Protein AF-A0A1X7TYV2-F1 (afdb_monomer_lite)

Secondary structure (DSSP, 8-state):
-------SS---------PPPP-SSEEEEE-S-BT--EEEE-S--SSS-TT-EEEEE---BPPTTS--HHHHHHHTTT-EEEEEE-----TTTSTTHHHHHHHH-S-EEEEESS-GGGT--S-TTEEEEEPPPBSSHHHHT-EEEEETTEEEEEEEB-TTTT-STTS---GGG--EEEEEEEE--TTS--EEEEEEE-TT----HHHHHHHHHHHGGGG--SEEE-GGGG-TTTTS-HHHHHHH--SEEEE---GGGT-SBHHHHHHHTT-TTSPB-----EEEE-TT--EEEE--SBSEEESEEEEEETTEEEEEEEEEEEEE-TT--EEEEEEETT-

pLDDT: mean 89.34, std 13.88, range [36.78, 98.75]

Foldseek 3Di:
DDPPPCPDDPPPVQPQLAAAFAAQWWKWKWFQAALTKIKIFDHDDPPAPRNGEIEIEFPFADDVPGDHLVSVLRHCPRYHYAAYEQQWLDCRRHVNVQVNQVVVVAQHEYEAAFDCVSNDPPRPSYDYDHQYFDQAQVGSVDKDDRDVQKMKTWGGAQLVVCDDPRSTQDLQRTTKMKIWGFQDDPPRPTDIAIEIDNRQNFADPVSLVVSCVRHPQVLAGQEYEQHNQQDPDGRPNPSSCVRHLYQAYEGNHDLVVQDNACVVVVSQLPRPSHDFAFFDWDWGAYPVSDIDIDRDRTRYYYQWGWDDDPPDTDIWGWIWMFIAHSNGDTDIDTDTNRD

InterPro domains:
  IPR036866 Ribonuclease Z/Hydroxyacylglutathione hydrolase-like [G3DSA:3.60.15.10] (25-282)

Organism: Amphimedon queenslandica (NCBI:txid400682)

Sequence (339 aa):
MKVILVIALLIQVSLSLEIPDADDKLHIYALPLVGGCTVIQCPKGEEDGAKGAVTIIDTGKSSSNSIGGKDVKRFLSGTTIKHIFLTNSNKNSRKYFKDILNSFKQYIPVHHPCSWKSYDTGSKYAQPKEIQQCSSISECDYEIELCPGVTISVVAAGLGECKGRDDGANNIDSLIAKMTYTGADTYGYGTYVTALFSGNFEASGSVVSRLIEKAGEDLSADIYRLSNEGNYPLANSRTLLNAIKARYVFTSSEHKKSLPRCEIYDYYKTNDNIDHVERHPYTCYDANKKLTNIDPEVALYGTNVYQPDEKKYKKVFFVLDFSINSSGDIGVKMTNAKN

Structure (mmCIF, N/CA/C/O backbone):
data_AF-A0A1X7TYV2-F1
#
_entry.id   AF-A0A1X7TYV2-F1
#
loop_
_atom_site.group_PDB
_atom_site.id
_atom_site.type_symbol
_atom_site.label_atom_id
_atom_site.label_alt_id
_atom_site.label_comp_id
_atom_site.label_asym_id
_atom_site.label_entity_id
_atom_site.label_seq_id
_atom_site.pdbx_PDB_ins_code
_atom_site.Cartn_x
_atom_site.Cartn_y
_atom_site.Cartn_z
_atom_site.occupancy
_atom_site.B_iso_or_equiv
_atom_site.auth_seq_id
_atom_site.auth_comp_id
_atom_site.auth_asym_id
_atom_site.auth_atom_id
_atom_site.pdbx_PDB_model_num
ATOM 1 N N . MET A 1 1 ? -44.585 7.018 -40.426 1.00 37.47 1 MET A N 1
ATOM 2 C CA . MET A 1 1 ? -43.149 7.190 -40.112 1.00 37.47 1 MET A CA 1
ATOM 3 C C . MET A 1 1 ? -43.020 7.801 -38.725 1.00 37.47 1 MET A C 1
ATOM 5 O O . MET A 1 1 ? -43.220 8.998 -38.580 1.00 37.47 1 MET A O 1
ATOM 9 N N . LYS A 1 2 ? -42.796 6.978 -37.693 1.00 37.47 2 LYS A N 1
ATOM 10 C CA . LYS A 1 2 ? -42.568 7.443 -36.318 1.00 37.47 2 LYS A CA 1
ATOM 11 C C . LYS A 1 2 ? -41.067 7.440 -36.064 1.00 37.47 2 LYS A C 1
ATOM 13 O O . LYS A 1 2 ? -40.449 6.382 -36.037 1.00 37.47 2 LYS A O 1
ATOM 18 N N . VAL A 1 3 ? -40.512 8.635 -35.918 1.00 46.09 3 VAL A N 1
ATOM 19 C CA . VAL A 1 3 ? -39.167 8.873 -35.404 1.00 46.09 3 VAL A CA 1
ATOM 20 C C . VAL A 1 3 ? -39.184 8.466 -33.930 1.00 46.09 3 VAL A C 1
ATOM 22 O O . VAL A 1 3 ? -39.549 9.256 -33.065 1.00 46.09 3 VAL A O 1
ATOM 25 N N . ILE A 1 4 ? -38.862 7.205 -33.641 1.00 49.62 4 ILE A N 1
ATOM 26 C CA . ILE A 1 4 ? -38.427 6.810 -32.300 1.00 49.62 4 ILE A CA 1
ATOM 27 C C . ILE A 1 4 ? -36.966 7.232 -32.238 1.00 49.62 4 ILE A C 1
ATOM 29 O O . ILE A 1 4 ? -36.060 6.511 -32.648 1.00 49.62 4 ILE A O 1
ATOM 33 N N . LEU A 1 5 ? -36.781 8.488 -31.835 1.00 39.44 5 LEU A N 1
ATOM 34 C CA . LEU A 1 5 ? -35.499 9.049 -31.460 1.00 39.44 5 LEU A CA 1
ATOM 35 C C . LEU A 1 5 ? -34.944 8.136 -30.359 1.00 39.44 5 LEU A C 1
ATOM 37 O O . LEU A 1 5 ? -35.499 8.062 -29.263 1.00 39.44 5 LEU A O 1
ATOM 41 N N . VAL A 1 6 ? -33.889 7.396 -30.683 1.00 43.03 6 VAL A N 1
ATOM 42 C CA . VAL A 1 6 ? -33.096 6.600 -29.747 1.00 43.03 6 VAL A CA 1
ATOM 43 C C . VAL A 1 6 ? -32.382 7.584 -28.807 1.00 43.03 6 VAL A C 1
ATOM 45 O O . VAL A 1 6 ? -31.207 7.887 -28.963 1.00 43.03 6 VAL A O 1
ATOM 48 N N . ILE A 1 7 ? -33.119 8.139 -27.837 1.00 39.56 7 ILE A N 1
ATOM 49 C CA . ILE A 1 7 ? -32.615 8.902 -26.674 1.00 39.56 7 ILE A CA 1
ATOM 50 C C . ILE A 1 7 ? -32.241 7.894 -25.579 1.00 39.56 7 ILE A C 1
ATOM 52 O O . ILE A 1 7 ? -32.634 7.985 -24.423 1.00 39.56 7 ILE A O 1
ATOM 56 N N . ALA A 1 8 ? -31.535 6.844 -25.973 1.00 42.22 8 ALA A N 1
ATOM 57 C CA . ALA A 1 8 ? -31.125 5.772 -25.088 1.00 42.22 8 ALA A CA 1
ATOM 58 C C . ALA A 1 8 ? -29.821 5.197 -25.626 1.00 42.22 8 ALA A C 1
ATOM 60 O O . ALA A 1 8 ? -29.830 4.084 -26.124 1.00 42.22 8 ALA A O 1
ATOM 61 N N . LEU A 1 9 ? -28.742 5.995 -25.623 1.00 39.56 9 LEU A N 1
ATOM 62 C CA . LEU A 1 9 ? -27.353 5.511 -25.481 1.00 39.56 9 LEU A CA 1
ATOM 63 C C . LEU A 1 9 ? -26.287 6.633 -25.448 1.00 39.56 9 LEU A C 1
ATOM 65 O O . LEU A 1 9 ? -25.147 6.425 -25.841 1.00 39.56 9 LEU A O 1
ATOM 69 N N . LEU A 1 10 ? -26.622 7.840 -24.986 1.00 36.78 10 LEU A N 1
ATOM 70 C CA . LEU A 1 10 ? -25.626 8.893 -24.722 1.00 36.78 10 LEU A CA 1
ATOM 71 C C . LEU A 1 10 ? -25.843 9.520 -23.346 1.00 36.78 10 LEU A C 1
ATOM 73 O O . LEU A 1 10 ? -25.618 10.708 -23.137 1.00 36.78 10 LEU A O 1
ATOM 77 N N . ILE A 1 11 ? -26.243 8.704 -22.370 1.00 40.72 11 ILE A N 1
ATOM 78 C CA . ILE A 1 11 ? -25.859 9.012 -20.998 1.00 40.72 11 ILE A CA 1
ATOM 79 C C . ILE A 1 11 ? -24.392 8.595 -20.934 1.00 40.72 11 ILE A C 1
ATOM 81 O O . ILE A 1 11 ? -24.066 7.455 -20.611 1.00 40.72 11 ILE A O 1
ATOM 85 N N . GLN A 1 12 ? -23.497 9.517 -21.302 1.00 41.41 12 GLN A N 1
ATOM 86 C CA . GLN A 1 12 ? -22.201 9.577 -20.644 1.00 41.41 12 GLN A CA 1
ATOM 87 C C . GLN A 1 12 ? -22.541 9.742 -19.166 1.00 41.41 12 GLN A C 1
ATOM 89 O O . GLN A 1 12 ? -22.717 10.856 -18.678 1.00 41.41 12 GLN A O 1
ATOM 94 N N . VAL A 1 13 ? -22.766 8.620 -18.479 1.00 39.97 13 VAL A N 1
ATOM 95 C CA . VAL A 1 13 ? -22.758 8.588 -17.029 1.00 39.97 13 VAL A CA 1
ATOM 96 C C . VAL A 1 13 ? -21.347 9.044 -16.736 1.00 39.97 13 VAL A C 1
ATOM 98 O O . VAL A 1 13 ? -20.399 8.286 -16.931 1.00 39.97 13 VAL A O 1
ATOM 101 N N . SER A 1 14 ? -21.196 10.328 -16.413 1.00 41.44 14 SER A N 1
ATOM 102 C CA . SER A 1 14 ? -20.011 10.843 -15.757 1.00 41.44 14 SER A CA 1
ATOM 103 C C . SER A 1 14 ? -19.940 10.037 -14.473 1.00 41.44 14 SER A C 1
ATOM 105 O O . SER A 1 14 ? -20.590 10.397 -13.495 1.00 41.44 14 SER A O 1
ATOM 107 N N . LEU A 1 15 ? -19.308 8.862 -14.544 1.00 50.19 15 LEU A N 1
ATOM 108 C CA . LEU A 1 15 ? -19.197 7.920 -13.447 1.00 50.19 15 LEU A CA 1
ATOM 109 C C . LEU A 1 15 ? -18.503 8.706 -12.348 1.00 50.19 15 LEU A C 1
ATOM 111 O O . LEU A 1 15 ? -17.306 8.993 -12.424 1.00 50.19 15 LEU A O 1
ATOM 115 N N . SER A 1 16 ? -19.291 9.171 -11.379 1.00 61.88 16 SER A N 1
ATOM 116 C CA . SER A 1 16 ? -18.744 9.802 -10.202 1.00 61.88 16 SER A CA 1
ATOM 117 C C . SER A 1 16 ? -17.865 8.749 -9.551 1.00 61.88 16 SER A C 1
ATOM 119 O O . SER A 1 16 ? -18.278 7.611 -9.342 1.00 61.88 16 SER A O 1
ATOM 121 N N . LEU A 1 17 ? -16.605 9.109 -9.315 1.00 83.25 17 LEU A N 1
ATOM 122 C CA . LEU A 1 17 ? -15.688 8.244 -8.600 1.00 83.25 17 LEU A CA 1
ATOM 123 C C . LEU A 1 17 ? -16.180 8.131 -7.150 1.00 83.25 17 LEU A C 1
ATOM 125 O O . LEU A 1 17 ? -15.886 8.991 -6.319 1.00 83.25 17 LEU A O 1
ATOM 129 N N . GLU A 1 18 ? -16.979 7.105 -6.893 1.00 91.31 18 GLU A N 1
ATOM 130 C CA . GLU A 1 18 ? -17.586 6.750 -5.614 1.00 91.31 18 GLU A CA 1
ATOM 131 C C . GLU A 1 18 ? -17.189 5.320 -5.273 1.00 91.31 18 GLU A C 1
ATOM 133 O O . GLU A 1 18 ? -17.105 4.468 -6.161 1.00 91.31 18 GLU A O 1
ATOM 138 N N . ILE A 1 19 ? -16.920 5.057 -3.995 1.00 94.38 19 ILE A N 1
ATOM 139 C CA . ILE A 1 19 ? -16.706 3.687 -3.544 1.00 94.38 19 ILE A CA 1
ATOM 140 C C . ILE A 1 19 ? -18.017 2.898 -3.713 1.00 94.38 19 ILE A C 1
ATOM 142 O O . ILE A 1 19 ? -19.094 3.428 -3.398 1.00 94.38 19 ILE A O 1
ATOM 146 N N . PRO A 1 20 ? -17.971 1.663 -4.239 1.00 95.06 20 PRO A N 1
ATOM 147 C CA . PRO A 1 20 ? -19.124 0.772 -4.246 1.00 95.06 20 PRO A CA 1
ATOM 148 C C . PRO A 1 20 ? -19.700 0.552 -2.841 1.00 95.06 20 PRO A C 1
ATOM 150 O O . PRO A 1 20 ? -19.038 0.787 -1.826 1.00 95.06 20 PRO A O 1
ATOM 153 N N . ASP A 1 21 ? -20.961 0.128 -2.788 1.00 96.81 21 ASP A N 1
ATOM 154 C CA . ASP A 1 21 ? -21.540 -0.379 -1.542 1.00 96.81 21 ASP A CA 1
ATOM 155 C C . ASP A 1 21 ? -20.764 -1.625 -1.104 1.00 96.81 21 ASP A C 1
ATOM 157 O O . ASP A 1 21 ? -20.315 -2.396 -1.951 1.00 96.81 21 ASP A O 1
ATOM 161 N N . ALA A 1 22 ? -20.591 -1.801 0.204 1.00 97.06 22 ALA A N 1
ATOM 162 C CA . ALA A 1 22 ? -19.909 -2.974 0.731 1.00 97.06 22 ALA A CA 1
ATOM 163 C C . ALA A 1 22 ? -20.736 -4.236 0.435 1.00 97.06 22 ALA A C 1
ATOM 165 O O . ALA A 1 22 ? -21.956 -4.255 0.645 1.00 97.06 22 ALA A O 1
ATOM 166 N N . ASP A 1 23 ? -20.066 -5.285 -0.029 1.00 95.81 23 ASP A N 1
ATOM 167 C CA . ASP A 1 23 ? -20.637 -6.603 -0.295 1.00 95.81 23 ASP A CA 1
ATOM 168 C C . ASP A 1 23 ? -19.983 -7.667 0.608 1.00 95.81 23 ASP A C 1
ATOM 170 O O . ASP A 1 23 ? -19.452 -7.349 1.668 1.00 95.81 23 ASP A O 1
ATOM 174 N N . ASP A 1 24 ? -20.085 -8.944 0.263 1.00 94.19 24 ASP A N 1
ATOM 175 C CA . ASP A 1 24 ? -19.520 -10.051 1.037 1.00 94.19 24 ASP A CA 1
ATOM 176 C C . ASP A 1 24 ? -17.993 -10.206 0.898 1.00 94.19 24 ASP A C 1
ATOM 178 O O . ASP A 1 24 ? -17.412 -11.107 1.509 1.00 94.19 24 ASP A O 1
ATOM 182 N N . LYS A 1 25 ? -17.328 -9.337 0.130 1.00 95.94 25 LYS A N 1
ATOM 183 C CA . LYS A 1 25 ? -15.893 -9.399 -0.147 1.00 95.94 25 LYS A CA 1
ATOM 184 C C . LYS A 1 25 ? -15.123 -8.332 0.609 1.00 95.94 25 LYS A C 1
ATOM 186 O O . LYS A 1 25 ? -15.614 -7.251 0.931 1.00 95.94 25 LYS A O 1
ATOM 191 N N . LEU A 1 26 ? -13.851 -8.628 0.845 1.00 97.44 26 LEU A N 1
ATOM 192 C CA . LEU A 1 26 ? -12.879 -7.611 1.213 1.00 97.44 26 LEU A CA 1
ATOM 193 C C . LEU A 1 26 ? -12.408 -6.905 -0.061 1.00 97.44 26 LEU A C 1
ATOM 195 O O . LEU A 1 26 ? -12.001 -7.566 -1.016 1.00 97.44 26 LEU A O 1
ATOM 199 N N . HIS A 1 27 ? -12.386 -5.574 -0.054 1.00 98.50 27 HIS A N 1
ATOM 200 C CA . HIS A 1 27 ? -11.853 -4.793 -1.169 1.00 98.50 27 HIS A CA 1
ATOM 201 C C . HIS A 1 27 ? -10.613 -3.999 -0.767 1.00 98.50 27 HIS A C 1
ATOM 203 O O . HIS A 1 27 ? -10.608 -3.302 0.250 1.00 98.50 27 HIS A O 1
ATOM 209 N N . ILE A 1 28 ? -9.574 -4.037 -1.602 1.00 98.69 28 ILE A N 1
ATOM 210 C CA . ILE A 1 28 ? -8.409 -3.151 -1.501 1.00 98.69 28 ILE A CA 1
ATOM 211 C C . ILE A 1 28 ? -8.387 -2.254 -2.735 1.00 98.69 28 ILE A C 1
ATOM 213 O O . ILE A 1 28 ? -8.068 -2.690 -3.840 1.00 98.69 28 ILE A O 1
ATOM 217 N N . TYR A 1 29 ? -8.684 -0.975 -2.543 1.00 98.38 29 TYR A N 1
ATOM 218 C CA . TYR A 1 29 ? -8.650 0.019 -3.604 1.00 98.38 29 TYR A CA 1
ATOM 219 C C . TYR A 1 29 ? -7.311 0.747 -3.629 1.00 98.38 29 TYR A C 1
ATOM 221 O O . TYR A 1 29 ? -6.925 1.367 -2.637 1.00 98.38 29 TYR A O 1
ATOM 229 N N . ALA A 1 30 ? -6.635 0.764 -4.776 1.00 96.88 30 ALA A N 1
ATOM 230 C CA . ALA A 1 30 ? -5.484 1.632 -5.009 1.00 96.88 30 ALA A CA 1
ATOM 231 C C . ALA A 1 30 ? -5.913 2.848 -5.833 1.00 96.88 30 ALA A C 1
ATOM 233 O O . ALA A 1 30 ? -6.268 2.731 -7.010 1.00 96.88 30 ALA A O 1
ATOM 234 N N . LEU A 1 31 ? -5.867 4.032 -5.223 1.00 95.00 31 LEU A N 1
ATOM 235 C CA . LEU A 1 31 ? -6.227 5.272 -5.899 1.00 95.00 31 LEU A CA 1
ATOM 236 C C . LEU A 1 31 ? -5.034 5.857 -6.681 1.00 95.00 31 LEU A C 1
ATOM 238 O O . LEU A 1 31 ? -3.892 5.769 -6.222 1.00 95.00 31 LEU A O 1
ATOM 242 N N . PRO A 1 32 ? -5.269 6.528 -7.827 1.00 92.56 32 PRO A N 1
ATOM 243 C CA . PRO A 1 32 ? -4.225 7.087 -8.689 1.00 92.56 32 PRO A CA 1
ATOM 244 C C . PRO A 1 32 ? -3.594 8.373 -8.129 1.00 92.56 32 PRO A C 1
ATOM 246 O O . PRO A 1 32 ? -3.680 9.455 -8.720 1.00 92.56 32 PRO A O 1
ATOM 249 N N . LEU A 1 33 ? -2.936 8.253 -6.977 1.00 90.62 33 LEU A N 1
ATOM 250 C CA . LEU A 1 33 ? -2.286 9.331 -6.237 1.00 90.62 33 LEU A CA 1
ATOM 251 C C . LEU A 1 33 ? -0.803 9.041 -5.991 1.00 90.62 33 LEU A C 1
ATOM 253 O O . LEU A 1 33 ? -0.399 7.918 -5.711 1.00 90.62 33 LEU A O 1
ATOM 257 N N . VAL A 1 34 ? 0.012 10.091 -6.053 1.00 86.25 34 VAL A N 1
ATOM 258 C CA . VAL A 1 34 ? 1.452 10.049 -5.764 1.00 86.25 34 VAL A CA 1
ATOM 259 C C . VAL A 1 34 ? 1.674 9.835 -4.276 1.00 86.25 34 VAL A C 1
ATOM 261 O O . VAL A 1 34 ? 0.955 10.430 -3.479 1.00 86.25 34 VAL A O 1
ATOM 264 N N . GLY A 1 35 ? 2.682 9.046 -3.897 1.00 82.19 35 GLY A N 1
ATOM 265 C CA . GLY A 1 35 ? 2.896 8.654 -2.497 1.00 82.19 35 GLY A CA 1
ATOM 266 C C . GLY A 1 35 ? 1.869 7.632 -1.997 1.00 82.19 35 GLY A C 1
ATOM 267 O O . GLY A 1 35 ? 1.919 7.255 -0.833 1.00 82.19 35 GLY A O 1
ATOM 268 N N . GLY A 1 36 ? 0.981 7.181 -2.893 1.00 85.88 36 GLY A N 1
ATOM 269 C CA . GLY A 1 36 ? -0.065 6.194 -2.678 1.00 85.88 36 GLY A CA 1
ATOM 270 C C . GLY A 1 36 ? -1.242 6.673 -1.839 1.00 85.88 36 GLY A C 1
ATOM 271 O O . GLY A 1 36 ? -1.153 7.586 -1.025 1.00 85.88 36 GLY A O 1
ATOM 272 N N . CYS A 1 37 ? -2.380 6.041 -2.085 1.00 94.81 37 CYS A N 1
ATOM 273 C CA . CYS A 1 37 ? -3.552 6.093 -1.232 1.00 94.81 37 CYS A CA 1
ATOM 274 C C . CYS A 1 37 ? -4.284 4.776 -1.444 1.00 94.81 37 CYS A C 1
ATOM 276 O O . CYS A 1 37 ? -4.735 4.486 -2.555 1.00 94.81 37 CYS A O 1
ATOM 278 N N . THR A 1 38 ? -4.292 3.949 -0.409 1.00 97.62 38 THR A N 1
ATOM 279 C CA . THR A 1 38 ? -4.957 2.649 -0.423 1.00 97.62 38 THR A CA 1
ATOM 280 C C . THR A 1 38 ? -6.138 2.703 0.529 1.00 97.62 38 THR A C 1
ATOM 282 O O . THR A 1 38 ? -6.001 3.216 1.638 1.00 97.62 38 THR A O 1
ATOM 285 N N . VAL A 1 39 ? -7.290 2.205 0.099 1.00 98.31 39 VAL A N 1
ATOM 286 C CA . VAL A 1 39 ? -8.493 2.103 0.926 1.00 98.31 39 VAL A CA 1
ATOM 287 C C . VAL A 1 39 ? -8.843 0.630 1.040 1.00 98.31 39 VAL A C 1
ATOM 289 O O . VAL A 1 39 ? -9.069 -0.019 0.028 1.00 98.31 39 VAL A O 1
ATOM 292 N N . ILE A 1 40 ? -8.867 0.110 2.257 1.00 98.62 40 ILE A N 1
ATOM 293 C CA . ILE A 1 40 ? -9.328 -1.241 2.564 1.00 98.62 40 ILE A CA 1
ATOM 294 C C . ILE A 1 40 ? -10.777 -1.103 3.019 1.00 98.62 40 ILE A C 1
ATOM 296 O O . ILE A 1 40 ? -11.019 -0.443 4.028 1.00 98.62 40 ILE A O 1
ATOM 300 N N . GLN A 1 41 ? -11.724 -1.663 2.273 1.00 98.44 41 GLN A N 1
ATOM 301 C CA . GLN A 1 41 ? -13.142 -1.699 2.625 1.00 98.44 41 GLN A CA 1
ATOM 302 C C . GLN A 1 41 ? -13.488 -3.098 3.104 1.00 98.44 41 GLN A C 1
ATOM 304 O O . GLN A 1 41 ? -13.324 -4.069 2.367 1.00 98.44 41 GLN A O 1
ATOM 309 N N . CYS A 1 42 ? -13.947 -3.172 4.345 1.00 97.12 42 CYS A N 1
ATOM 310 C CA . CYS A 1 42 ? -14.363 -4.415 4.967 1.00 97.12 42 CYS A CA 1
ATOM 311 C C . CYS A 1 42 ? -15.552 -5.052 4.239 1.00 97.12 42 CYS A C 1
ATOM 313 O O . CYS A 1 42 ? -16.385 -4.310 3.702 1.00 97.12 42 CYS A O 1
ATOM 315 N N . PRO A 1 43 ? -15.687 -6.390 4.315 1.00 95.12 43 PRO A N 1
ATOM 316 C CA . PRO A 1 43 ? -16.950 -7.045 4.022 1.00 95.12 43 PRO A CA 1
ATOM 317 C C . PRO A 1 43 ? -18.093 -6.391 4.802 1.00 95.12 43 PRO A C 1
ATOM 319 O O . PRO A 1 43 ? -17.906 -5.829 5.888 1.00 95.12 43 PRO A O 1
ATOM 322 N N . LYS A 1 44 ? -19.291 -6.462 4.239 1.00 93.38 44 LYS A N 1
ATOM 323 C CA . LYS A 1 44 ? -20.498 -5.837 4.759 1.00 93.38 44 LYS A CA 1
ATOM 324 C C . LYS A 1 44 ? -20.786 -6.304 6.187 1.00 93.38 44 LYS A C 1
ATOM 326 O O . LYS A 1 44 ? -21.132 -7.460 6.415 1.00 93.38 44 LYS A O 1
ATOM 331 N N . GLY A 1 45 ? -20.703 -5.367 7.129 1.00 84.69 45 GLY A N 1
ATOM 332 C CA . GLY A 1 45 ? -21.157 -5.532 8.509 1.00 84.69 45 GLY A CA 1
ATOM 333 C C . GLY A 1 45 ? -22.585 -5.023 8.716 1.00 84.69 45 GLY A C 1
ATOM 334 O O . GLY A 1 45 ? -23.095 -4.233 7.924 1.00 84.69 45 GLY A O 1
ATOM 335 N N . GLU A 1 46 ? -23.232 -5.456 9.800 1.00 77.50 46 GLU A N 1
ATOM 336 C CA . GLU A 1 46 ? -24.589 -5.007 10.158 1.00 77.50 46 GLU A CA 1
ATOM 337 C C . GLU A 1 46 ? -24.624 -3.559 10.675 1.00 77.50 46 GLU A C 1
ATOM 339 O O . GLU A 1 46 ? -25.616 -2.855 10.489 1.00 77.50 46 GLU A O 1
ATOM 344 N N . GLU A 1 47 ? -23.540 -3.107 11.314 1.00 82.62 47 GLU A N 1
ATOM 345 C CA . GLU A 1 47 ? -23.463 -1.800 11.985 1.00 82.62 47 GLU A CA 1
ATOM 346 C C . GLU A 1 47 ? -22.917 -0.675 11.097 1.00 82.62 47 GLU A C 1
ATOM 348 O O . GLU A 1 47 ? -23.047 0.508 11.427 1.00 82.62 47 GLU A O 1
ATOM 353 N N . ASP A 1 48 ? -22.304 -1.022 9.967 1.00 81.06 48 ASP A N 1
ATOM 354 C CA . ASP A 1 48 ? -21.771 -0.044 9.033 1.00 81.06 48 ASP A CA 1
ATOM 355 C C . ASP A 1 48 ? -22.826 0.250 7.953 1.00 81.06 48 ASP A C 1
ATOM 357 O O . ASP A 1 48 ? -23.511 -0.645 7.460 1.00 81.06 48 ASP A O 1
ATOM 361 N N . GLY A 1 49 ? -23.003 1.527 7.591 1.00 88.38 49 GLY A N 1
ATOM 362 C CA . GLY A 1 49 ? -23.951 1.922 6.541 1.00 88.38 49 GLY A CA 1
ATOM 363 C C . GLY A 1 49 ? -23.644 1.256 5.190 1.00 88.38 49 GLY A C 1
ATOM 364 O O . GLY A 1 49 ? -22.663 0.540 5.049 1.00 88.38 49 GLY A O 1
ATOM 365 N N . ALA A 1 50 ? -24.429 1.538 4.145 1.00 93.69 50 ALA A N 1
ATOM 366 C CA . ALA A 1 50 ? -24.297 0.852 2.846 1.00 93.69 50 ALA A CA 1
ATOM 367 C C . ALA A 1 50 ? -22.869 0.841 2.252 1.00 93.69 50 ALA A C 1
ATOM 369 O O . ALA A 1 50 ? -22.494 -0.105 1.569 1.00 93.69 50 ALA A O 1
ATOM 370 N N . LYS A 1 51 ? -22.050 1.863 2.536 1.00 95.44 51 LYS A N 1
ATOM 371 C CA . LYS A 1 51 ? -20.653 1.956 2.076 1.00 95.44 51 LYS A CA 1
ATOM 372 C C . LYS A 1 51 ? -19.636 1.209 2.951 1.00 95.44 51 LYS A C 1
ATOM 374 O O . LYS A 1 51 ? -18.472 1.131 2.572 1.00 95.44 51 LYS A O 1
ATOM 379 N N . GLY A 1 52 ? -20.047 0.672 4.095 1.00 95.19 52 GLY A N 1
ATOM 380 C CA . GLY A 1 52 ? -19.210 -0.121 4.992 1.00 95.19 52 GLY A CA 1
ATOM 381 C C . GLY A 1 52 ? -18.152 0.668 5.771 1.00 95.19 52 GLY A C 1
ATOM 382 O O . GLY A 1 52 ? -18.038 1.900 5.689 1.00 95.19 52 GLY A O 1
ATOM 383 N N . ALA A 1 53 ? -17.370 -0.078 6.552 1.00 96.56 53 ALA A N 1
ATOM 384 C CA . ALA A 1 53 ? -16.180 0.409 7.232 1.00 96.56 53 ALA A CA 1
ATOM 385 C C . ALA A 1 53 ? -14.963 0.406 6.304 1.00 96.56 53 ALA A C 1
ATOM 387 O O . ALA A 1 53 ? -14.770 -0.515 5.508 1.00 96.56 53 ALA A O 1
ATOM 388 N N . VAL A 1 54 ? -14.110 1.420 6.450 1.00 98.19 54 VAL A N 1
ATOM 389 C CA . VAL A 1 54 ? -12.860 1.526 5.700 1.00 98.19 54 VAL A CA 1
ATOM 390 C C . VAL A 1 54 ? -11.663 1.868 6.584 1.00 98.19 54 VAL A C 1
ATOM 392 O O . VAL A 1 54 ? -11.768 2.610 7.566 1.00 98.19 54 VAL A O 1
ATOM 395 N N . THR A 1 55 ? -10.499 1.380 6.168 1.00 98.56 55 THR A N 1
ATOM 396 C CA . THR A 1 55 ? -9.179 1.776 6.667 1.00 98.56 55 THR A CA 1
ATOM 397 C C . THR A 1 55 ? -8.365 2.362 5.525 1.00 98.56 55 THR A C 1
ATOM 399 O O . THR A 1 55 ? -8.392 1.856 4.405 1.00 98.56 55 THR A O 1
ATOM 402 N N . ILE A 1 56 ? -7.637 3.444 5.788 1.00 98.38 56 ILE A N 1
ATOM 403 C CA . ILE A 1 56 ? -6.860 4.151 4.765 1.00 98.38 56 ILE A CA 1
ATOM 404 C C . ILE A 1 56 ? -5.368 3.995 5.054 1.00 98.38 56 ILE A C 1
ATOM 406 O O . ILE A 1 56 ? -4.930 4.265 6.168 1.00 98.38 56 ILE A O 1
ATOM 410 N N . ILE A 1 57 ? -4.576 3.628 4.047 1.00 98.06 57 ILE A N 1
ATOM 411 C CA . ILE A 1 57 ? -3.109 3.617 4.105 1.00 98.06 57 ILE A CA 1
ATOM 412 C C . ILE A 1 57 ? -2.582 4.681 3.149 1.00 98.06 57 ILE A C 1
ATOM 414 O O . ILE A 1 57 ? -2.680 4.545 1.924 1.00 98.06 57 ILE A O 1
ATOM 418 N N . ASP A 1 58 ? -2.004 5.731 3.730 1.00 96.06 58 ASP A N 1
ATOM 419 C CA . ASP A 1 58 ? -1.650 6.989 3.078 1.00 96.06 58 ASP A CA 1
ATOM 420 C C . ASP A 1 58 ? -2.844 7.689 2.397 1.00 96.06 58 ASP A C 1
ATOM 422 O O . ASP A 1 58 ? -3.868 7.113 2.039 1.00 96.06 58 ASP A O 1
ATOM 426 N N . THR A 1 59 ? -2.719 8.995 2.189 1.00 93.12 59 THR A N 1
ATOM 427 C CA . THR A 1 59 ? -3.760 9.820 1.542 1.00 93.12 59 THR A CA 1
ATOM 428 C C . THR A 1 59 ? -3.291 10.440 0.237 1.00 93.12 59 THR A C 1
ATOM 430 O O . THR A 1 59 ? -4.071 11.103 -0.446 1.00 93.12 59 THR A O 1
ATOM 433 N N . GLY A 1 60 ? -2.029 10.206 -0.118 1.00 90.75 60 GLY A N 1
ATOM 434 C CA . GLY A 1 60 ? -1.446 10.566 -1.394 1.00 90.75 60 GLY A CA 1
ATOM 435 C C . GLY A 1 60 ? -1.472 12.062 -1.691 1.00 90.75 60 GLY A C 1
ATOM 436 O O . GLY A 1 60 ? -1.872 12.896 -0.875 1.00 90.75 60 GLY A O 1
ATOM 437 N N . LYS A 1 61 ? -1.033 12.409 -2.899 1.00 89.38 61 LYS A N 1
ATOM 438 C CA . LYS A 1 61 ? -1.086 13.746 -3.494 1.00 89.38 61 LYS A CA 1
ATOM 439 C C . LYS A 1 61 ? -1.432 13.625 -4.973 1.00 89.38 61 LYS A C 1
ATOM 441 O O . LYS A 1 61 ? -0.936 12.744 -5.666 1.00 89.38 61 LYS A O 1
ATOM 446 N N . SER A 1 62 ? -2.229 14.558 -5.487 1.00 85.62 62 SER A N 1
ATOM 447 C CA . SER A 1 62 ? -2.500 14.619 -6.923 1.00 85.62 62 SER A CA 1
ATOM 448 C C . SER A 1 62 ? -1.229 14.902 -7.731 1.00 85.62 62 SER A C 1
ATOM 450 O O . SER A 1 62 ? -0.469 15.829 -7.423 1.00 85.62 62 SER A O 1
ATOM 452 N N . SER A 1 63 ? -1.033 14.121 -8.795 1.00 77.81 63 SER A N 1
ATOM 453 C CA . SER A 1 63 ? -0.171 14.514 -9.912 1.00 77.81 63 SER A CA 1
ATOM 454 C C . SER A 1 63 ? -0.968 15.383 -10.884 1.00 77.81 63 SER A C 1
ATOM 456 O O . SER A 1 63 ? -2.197 15.384 -10.860 1.00 77.81 63 SER A O 1
ATOM 458 N N . SER A 1 64 ? -0.295 16.140 -11.753 1.00 70.94 64 SER A N 1
ATOM 459 C CA . SER A 1 64 ? -0.983 16.956 -12.763 1.00 70.94 64 SER A CA 1
ATOM 460 C C . SER A 1 64 ? -2.015 16.113 -13.521 1.00 70.94 64 SER A C 1
ATOM 462 O O . SER A 1 64 ? -1.648 15.130 -14.166 1.00 70.94 64 SER A O 1
ATOM 464 N N . ASN A 1 65 ? -3.285 16.512 -13.432 1.00 73.88 65 ASN A N 1
ATOM 465 C CA . ASN A 1 65 ? -4.449 15.857 -14.033 1.00 73.88 65 ASN A CA 1
ATOM 466 C C . ASN A 1 65 ? -4.904 14.524 -13.408 1.00 73.88 65 ASN A C 1
ATOM 468 O O . ASN A 1 65 ? -5.814 13.924 -13.972 1.00 73.88 65 ASN A O 1
ATOM 472 N N . SER A 1 66 ? -4.397 14.091 -12.246 1.00 81.44 66 SER A N 1
ATOM 473 C CA . SER A 1 66 ? -4.967 12.947 -11.501 1.00 81.44 66 SER A CA 1
ATOM 474 C C . SER A 1 66 ? -6.217 13.335 -10.708 1.00 81.44 66 SER A C 1
ATOM 476 O O . SER A 1 66 ? -6.639 14.496 -10.733 1.00 81.44 66 SER A O 1
ATOM 478 N N . ILE A 1 67 ? -6.809 12.377 -9.990 1.00 86.38 67 ILE A N 1
ATOM 479 C CA . ILE A 1 67 ? -7.811 12.685 -8.962 1.00 86.38 67 ILE A CA 1
ATOM 480 C C . ILE A 1 67 ? -7.175 13.559 -7.868 1.00 86.38 67 ILE A C 1
ATOM 482 O O . ILE A 1 67 ? -5.968 13.456 -7.616 1.00 86.38 67 ILE A O 1
ATOM 486 N N . GLY A 1 68 ? -7.958 14.438 -7.248 1.00 89.38 68 GLY A N 1
ATOM 487 C CA . GLY A 1 68 ? -7.527 15.312 -6.156 1.00 89.38 68 GLY A CA 1
ATOM 488 C C . GLY A 1 68 ? -8.300 15.073 -4.860 1.00 89.38 68 GLY A C 1
ATOM 489 O O . GLY A 1 68 ? -9.168 14.215 -4.777 1.00 89.38 68 GLY A O 1
ATOM 490 N N . GLY A 1 69 ? -8.028 15.879 -3.830 1.00 88.75 69 GLY A N 1
ATOM 491 C CA . GLY A 1 69 ? -8.631 15.689 -2.503 1.00 88.75 69 GLY A CA 1
ATOM 492 C C . GLY A 1 69 ? -10.161 15.782 -2.480 1.00 88.75 69 GLY A C 1
ATOM 493 O O . GLY A 1 69 ? -10.800 15.144 -1.653 1.00 88.75 69 GLY A O 1
ATOM 494 N N . LYS A 1 70 ? -10.779 16.540 -3.400 1.00 90.62 70 LYS A N 1
ATOM 495 C CA . LYS A 1 70 ? -12.245 16.549 -3.553 1.00 90.62 70 LYS A CA 1
ATOM 496 C C . LYS A 1 70 ? -12.773 15.206 -4.058 1.00 90.62 70 LYS A C 1
ATOM 498 O O . LYS A 1 70 ? -13.797 14.755 -3.560 1.00 90.62 70 LYS A O 1
ATOM 503 N N . ASP A 1 71 ? -12.066 14.585 -4.995 1.00 91.56 71 ASP A N 1
ATOM 504 C CA . ASP A 1 71 ? -12.431 13.286 -5.558 1.00 91.56 71 ASP A CA 1
ATOM 505 C C . ASP A 1 71 ? -12.219 12.174 -4.528 1.00 91.56 71 ASP A C 1
ATOM 507 O O . ASP A 1 71 ? -13.090 11.336 -4.375 1.00 91.56 71 ASP A O 1
ATOM 511 N N . VAL A 1 72 ? -11.136 12.222 -3.740 1.00 92.94 72 VAL A N 1
ATOM 512 C CA . VAL A 1 72 ? -10.916 11.274 -2.627 1.00 92.94 72 VAL A CA 1
ATOM 513 C C . VAL A 1 72 ? -12.036 11.366 -1.592 1.00 92.94 72 VAL A C 1
ATOM 515 O O . VAL A 1 72 ? -12.573 10.351 -1.168 1.00 92.94 72 VAL A O 1
ATOM 518 N N . LYS A 1 73 ? -12.439 12.582 -1.205 1.00 93.50 73 LYS A N 1
ATOM 519 C CA . LYS A 1 73 ? -13.568 12.766 -0.280 1.00 93.50 73 LYS A CA 1
ATOM 520 C C . LYS A 1 73 ? -14.888 12.262 -0.853 1.00 93.50 73 LYS A C 1
ATOM 522 O O . LYS A 1 73 ? -15.704 11.753 -0.099 1.00 93.50 73 LYS A O 1
ATOM 527 N N . ARG A 1 74 ? -15.108 12.433 -2.160 1.00 93.38 74 ARG A N 1
ATOM 528 C CA . ARG A 1 74 ? -16.287 11.885 -2.838 1.00 93.38 74 ARG A CA 1
ATOM 529 C C . ARG A 1 74 ? -16.238 10.361 -2.859 1.00 93.38 74 ARG A C 1
ATOM 531 O O . ARG A 1 74 ? -17.236 9.743 -2.522 1.00 93.38 74 ARG A O 1
ATOM 538 N N . PHE A 1 75 ? -15.078 9.787 -3.175 1.00 95.19 75 PHE A N 1
ATOM 539 C CA . PHE A 1 75 ? -14.864 8.346 -3.169 1.00 95.19 75 PHE A CA 1
ATOM 540 C C . PHE A 1 75 ? -15.207 7.745 -1.805 1.00 95.19 75 PHE A C 1
ATOM 542 O O . PHE A 1 75 ? -15.965 6.793 -1.745 1.00 95.19 75 PHE A O 1
ATOM 549 N N . LEU A 1 76 ? -14.750 8.365 -0.716 1.00 96.00 76 LEU A N 1
ATOM 550 C CA . LEU A 1 76 ? -15.019 7.929 0.661 1.00 96.00 76 LEU A CA 1
ATOM 551 C C . LEU A 1 76 ? -16.398 8.367 1.202 1.00 96.00 76 LEU A C 1
ATOM 553 O O . LEU A 1 76 ? -16.699 8.180 2.380 1.00 96.00 76 LEU A O 1
ATOM 557 N N . SER A 1 77 ? -17.239 9.021 0.401 1.00 94.31 77 SER A N 1
ATOM 558 C CA . SER A 1 77 ? -18.500 9.574 0.898 1.00 94.31 77 SER A CA 1
ATOM 559 C C . SER A 1 77 ? -19.430 8.463 1.388 1.00 94.31 77 SER A C 1
ATOM 561 O O . SER A 1 77 ? -19.741 7.541 0.644 1.00 94.31 77 SER A O 1
ATOM 563 N N . GLY A 1 78 ? -19.914 8.585 2.626 1.00 93.75 78 GLY A N 1
ATOM 564 C CA . GLY A 1 78 ? -20.835 7.626 3.244 1.00 93.75 78 GLY A CA 1
ATOM 565 C C . GLY A 1 78 ? -20.169 6.441 3.952 1.00 93.75 78 GLY A C 1
ATOM 566 O O . GLY A 1 78 ? -20.882 5.680 4.598 1.00 93.75 78 GLY A O 1
ATOM 567 N N . THR A 1 79 ? -18.842 6.289 3.873 1.00 96.06 79 THR A N 1
ATOM 568 C CA . THR A 1 79 ? -18.104 5.242 4.609 1.00 96.06 79 THR A CA 1
ATOM 569 C C . THR A 1 79 ? -17.927 5.597 6.085 1.00 96.06 79 THR A C 1
ATOM 571 O O . THR A 1 79 ? -17.874 6.779 6.434 1.00 96.06 79 THR A O 1
ATOM 574 N N . THR A 1 80 ? -17.684 4.597 6.930 1.00 95.56 80 THR A N 1
ATOM 575 C CA . THR A 1 80 ? -17.155 4.796 8.290 1.00 95.56 80 THR A CA 1
ATOM 576 C C . THR A 1 80 ? -15.641 4.590 8.286 1.00 95.56 80 THR A C 1
ATOM 578 O O . THR A 1 80 ? -15.177 3.470 8.097 1.00 95.56 80 THR A O 1
ATOM 581 N N . ILE A 1 81 ? -14.843 5.638 8.515 1.00 96.56 81 ILE A N 1
ATOM 582 C CA . ILE A 1 81 ? -13.381 5.482 8.618 1.00 96.56 81 ILE A CA 1
ATOM 583 C C . ILE A 1 81 ? -13.024 4.999 10.028 1.00 96.56 81 ILE A C 1
ATOM 585 O O . ILE A 1 81 ? -13.215 5.740 10.991 1.00 96.56 81 ILE A O 1
ATOM 589 N N . LYS A 1 82 ? -12.469 3.788 10.146 1.00 96.44 82 LYS A N 1
ATOM 590 C CA . LYS A 1 82 ? -12.037 3.217 11.436 1.00 96.44 82 LYS A CA 1
ATOM 591 C C . LYS A 1 82 ? -10.601 3.613 11.776 1.00 96.44 82 LYS A C 1
ATOM 593 O O . LYS A 1 82 ? -10.331 4.048 12.891 1.00 96.44 82 LYS A O 1
ATOM 598 N N . HIS A 1 83 ? -9.691 3.516 10.804 1.00 98.06 83 HIS A N 1
ATOM 599 C CA . HIS A 1 83 ? -8.264 3.774 11.003 1.00 98.06 83 HIS A CA 1
ATOM 600 C C . HIS A 1 83 ? -7.622 4.475 9.805 1.00 98.06 83 HIS A C 1
ATOM 602 O O . HIS A 1 83 ? -8.030 4.299 8.653 1.00 98.06 83 HIS A O 1
ATOM 608 N N . ILE A 1 84 ? -6.566 5.241 10.078 1.00 98.00 84 ILE A N 1
ATOM 609 C CA . ILE A 1 84 ? -5.650 5.749 9.054 1.00 98.00 84 ILE A CA 1
ATOM 610 C C . ILE A 1 84 ? -4.224 5.352 9.433 1.00 98.00 84 ILE A C 1
ATOM 612 O O . ILE A 1 84 ? -3.779 5.634 10.539 1.00 98.00 84 ILE A O 1
ATOM 616 N N . PHE A 1 85 ? -3.483 4.757 8.506 1.00 97.88 85 PHE A N 1
ATOM 617 C CA . PHE A 1 85 ? -2.054 4.486 8.633 1.00 97.88 85 PHE A CA 1
ATOM 618 C C . PHE A 1 85 ? -1.285 5.467 7.750 1.00 97.88 85 PHE A C 1
ATOM 620 O O . PHE A 1 85 ? -1.523 5.550 6.543 1.00 97.88 85 PHE A O 1
ATOM 627 N N . LEU A 1 86 ? -0.371 6.232 8.343 1.00 96.38 86 LEU A N 1
ATOM 628 C CA . LEU A 1 86 ? 0.552 7.095 7.611 1.00 96.38 86 LEU A CA 1
ATOM 629 C C . LEU A 1 86 ? 1.918 6.427 7.597 1.00 96.38 86 LEU A C 1
ATOM 631 O O . LEU A 1 86 ? 2.591 6.348 8.625 1.00 96.38 86 LEU A O 1
ATOM 635 N N . THR A 1 87 ? 2.332 5.960 6.422 1.00 95.25 87 THR A N 1
ATOM 636 C CA . THR A 1 87 ? 3.559 5.169 6.312 1.00 95.25 87 THR A CA 1
ATOM 637 C C . THR A 1 87 ? 4.798 6.007 6.590 1.00 95.25 87 THR A C 1
ATOM 639 O O . THR A 1 87 ? 5.733 5.514 7.194 1.00 95.25 87 THR A O 1
ATOM 642 N N . ASN A 1 88 ? 4.813 7.282 6.201 1.00 91.00 88 ASN A N 1
ATOM 643 C CA . ASN A 1 88 ? 5.895 8.224 6.492 1.00 91.00 88 ASN A CA 1
ATOM 644 C C . ASN A 1 88 ? 5.386 9.670 6.492 1.00 91.00 88 ASN A C 1
ATOM 646 O O . ASN A 1 88 ? 4.251 9.973 6.113 1.00 91.00 88 ASN A O 1
ATOM 650 N N . SER A 1 89 ? 6.261 10.588 6.902 1.00 90.19 89 SER A N 1
ATOM 651 C CA . SER A 1 89 ? 5.935 12.007 7.058 1.00 90.19 89 SER A CA 1
ATOM 652 C C . SER A 1 89 ? 5.960 12.805 5.748 1.00 90.19 89 SER A C 1
ATOM 654 O O . SER A 1 89 ? 5.595 13.991 5.738 1.00 90.19 89 SER A O 1
ATOM 656 N N . ASN A 1 90 ? 6.341 12.173 4.628 1.00 88.19 90 ASN A N 1
ATOM 657 C CA . ASN A 1 90 ? 6.487 12.859 3.352 1.00 88.19 90 ASN A CA 1
ATOM 658 C C . ASN A 1 90 ? 5.165 13.502 2.923 1.00 88.19 90 ASN A C 1
ATOM 660 O O . ASN A 1 90 ? 4.086 12.908 2.949 1.00 88.19 90 ASN A O 1
ATOM 664 N N . LYS A 1 91 ? 5.254 14.746 2.448 1.00 87.12 91 LYS A N 1
ATOM 665 C CA . LYS A 1 91 ? 4.084 15.540 2.051 1.00 87.12 91 LYS A CA 1
ATOM 666 C C . LYS A 1 91 ? 3.236 14.870 0.968 1.00 87.12 91 LYS A C 1
ATOM 668 O O . LYS A 1 91 ? 2.040 15.135 0.908 1.00 87.12 91 LYS A O 1
ATOM 673 N N . ASN A 1 92 ? 3.836 14.070 0.086 1.00 83.81 92 ASN A N 1
ATOM 674 C CA . ASN A 1 92 ? 3.100 13.325 -0.935 1.00 83.81 92 ASN A CA 1
ATOM 675 C C . ASN A 1 92 ? 2.278 12.173 -0.344 1.00 83.81 92 ASN A C 1
ATOM 677 O O . ASN A 1 92 ? 1.225 11.918 -0.892 1.00 83.81 92 ASN A O 1
ATOM 681 N N . SER A 1 93 ? 2.668 11.557 0.770 1.00 85.81 93 SER A N 1
ATOM 682 C CA . SER A 1 93 ? 1.900 10.476 1.415 1.00 85.81 93 SER A CA 1
ATOM 683 C C . SER A 1 93 ? 0.717 11.000 2.244 1.00 85.81 93 SER A C 1
ATOM 685 O O . SER A 1 93 ? -0.271 10.301 2.443 1.00 85.81 93 SER A O 1
ATOM 687 N N . ARG A 1 94 ? 0.770 12.257 2.715 1.00 90.75 94 ARG A N 1
ATOM 688 C CA . ARG A 1 94 ? -0.232 12.829 3.644 1.00 90.75 94 ARG A CA 1
ATOM 689 C C . ARG A 1 94 ? -0.972 14.079 3.152 1.00 90.75 94 ARG A C 1
ATOM 691 O O . ARG A 1 94 ? -1.576 14.789 3.956 1.00 90.75 94 ARG A O 1
ATOM 698 N N . LYS A 1 95 ? -0.916 14.422 1.856 1.00 92.19 95 LYS A N 1
ATOM 699 C CA . LYS A 1 95 ? -1.399 15.735 1.369 1.00 92.19 95 LYS A CA 1
ATOM 700 C C . LYS A 1 95 ? -2.892 15.959 1.623 1.00 92.19 95 LYS A C 1
ATOM 702 O O . LYS A 1 95 ? -3.260 17.105 1.891 1.00 92.19 95 LYS A O 1
ATOM 707 N N . TYR A 1 96 ? -3.728 14.925 1.521 1.00 93.12 96 TYR A N 1
ATOM 708 C CA . TYR A 1 96 ? -5.186 15.042 1.688 1.00 93.12 96 TYR A CA 1
ATOM 709 C C . TYR A 1 96 ? -5.700 14.654 3.070 1.00 93.12 96 TYR A C 1
ATOM 711 O O . TYR A 1 96 ? -6.883 14.824 3.354 1.00 93.12 96 TYR A O 1
ATOM 719 N N . PHE A 1 97 ? -4.809 14.228 3.957 1.00 93.06 97 PHE A N 1
ATOM 720 C CA . PHE A 1 97 ? -5.126 13.780 5.304 1.00 93.06 97 PHE A CA 1
ATOM 721 C C . PHE A 1 97 ? -5.983 14.766 6.112 1.00 93.06 97 PHE A C 1
ATOM 723 O O . PHE A 1 97 ? -7.050 14.401 6.600 1.00 93.06 97 PHE A O 1
ATOM 730 N N . LYS A 1 98 ? -5.579 16.043 6.183 1.00 93.50 98 LYS A N 1
ATOM 731 C CA . LYS A 1 98 ? -6.342 17.088 6.891 1.00 93.50 98 LYS A CA 1
ATOM 732 C C . LYS A 1 98 ? -7.760 17.244 6.349 1.00 93.50 98 LYS A C 1
ATOM 734 O O . LYS A 1 98 ? -8.709 17.396 7.116 1.00 93.50 98 LYS A O 1
ATOM 739 N N . ASP A 1 99 ? -7.883 17.258 5.025 1.00 92.69 99 ASP A N 1
ATOM 740 C CA . ASP A 1 99 ? -9.154 17.492 4.345 1.00 92.69 99 ASP A CA 1
ATOM 741 C C . ASP A 1 99 ? -10.113 16.321 4.565 1.00 92.69 99 ASP A C 1
ATOM 743 O O . ASP A 1 99 ? -11.307 16.555 4.758 1.00 92.69 99 ASP A O 1
ATOM 747 N N . ILE A 1 100 ? -9.588 15.090 4.571 1.00 94.00 100 ILE A N 1
ATOM 748 C CA . ILE A 1 100 ? -10.334 13.875 4.906 1.00 94.00 100 ILE A CA 1
ATOM 749 C C . ILE A 1 100 ? -10.824 13.982 6.350 1.00 94.00 100 ILE A C 1
ATOM 751 O O . ILE A 1 100 ? -12.028 14.108 6.557 1.00 94.00 100 ILE A O 1
ATOM 755 N N . LEU A 1 101 ? -9.931 14.080 7.337 1.00 94.88 101 LEU A N 1
ATOM 756 C CA . LEU A 1 101 ? -10.310 14.146 8.756 1.00 94.88 101 LEU A CA 1
ATOM 757 C C . LEU A 1 101 ? -11.368 15.222 9.0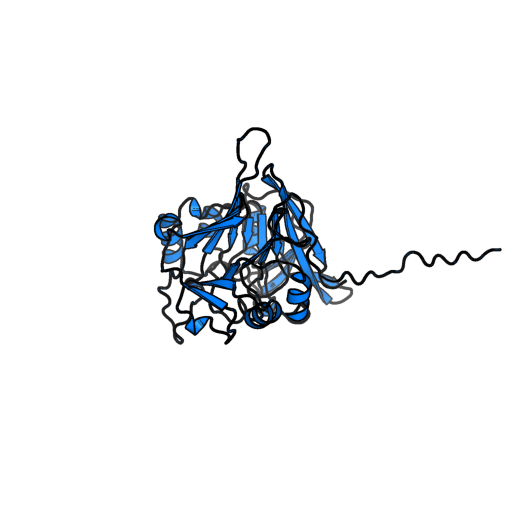58 1.00 94.88 101 LEU A C 1
ATOM 759 O O . LEU A 1 101 ? -12.378 14.963 9.713 1.00 94.88 101 LEU A O 1
ATOM 763 N N . ASN A 1 102 ? -11.177 16.433 8.531 1.00 94.31 102 ASN A N 1
ATOM 764 C CA . ASN A 1 102 ? -12.104 17.543 8.754 1.00 94.31 102 ASN A CA 1
ATOM 765 C C . ASN A 1 102 ? -13.470 17.348 8.080 1.00 94.31 102 ASN A C 1
ATOM 767 O O . ASN A 1 102 ? -14.440 17.984 8.497 1.00 94.31 102 ASN A O 1
ATOM 771 N N . SER A 1 103 ? -13.553 16.523 7.033 1.00 93.44 103 SER A N 1
ATOM 772 C CA . SER A 1 103 ? -14.815 16.237 6.346 1.00 93.44 103 SER A CA 1
ATOM 773 C C . SER A 1 103 ? -15.685 15.233 7.097 1.00 93.44 103 SER A C 1
ATOM 775 O O . SER A 1 103 ? -16.891 15.448 7.175 1.00 93.44 103 SER A O 1
ATOM 777 N N . PHE A 1 104 ? -15.079 14.217 7.719 1.00 92.75 104 PHE A N 1
ATOM 778 C CA . PHE A 1 104 ? -15.799 13.219 8.518 1.00 92.75 104 PHE A CA 1
ATOM 779 C C . PHE A 1 104 ? -16.172 13.743 9.907 1.00 92.75 104 PHE A C 1
ATOM 781 O O . PHE A 1 104 ? -17.188 13.336 10.461 1.00 92.75 104 PHE A O 1
ATOM 788 N N . LYS A 1 105 ? -15.387 14.683 10.459 1.00 92.25 105 LYS A N 1
ATOM 789 C CA . LYS A 1 105 ? -15.614 15.291 11.785 1.00 92.25 105 LYS A CA 1
ATOM 790 C C . LYS A 1 105 ? -15.709 14.270 12.929 1.00 92.25 105 LYS A C 1
ATOM 792 O O . LYS A 1 105 ? -16.331 14.546 13.953 1.00 92.25 105 LYS A O 1
ATOM 797 N N . GLN A 1 106 ? -15.066 13.121 12.762 1.00 93.06 106 GLN A N 1
ATOM 798 C CA . GLN A 1 106 ? -14.951 12.062 13.757 1.00 93.06 106 GLN A CA 1
ATOM 799 C C . GLN A 1 106 ? -13.500 11.962 14.207 1.00 93.06 106 GLN A C 1
ATOM 801 O O . GLN A 1 106 ? -12.589 12.183 13.411 1.00 93.06 106 GLN A O 1
ATOM 806 N N . TYR A 1 107 ? -13.288 11.656 15.483 1.00 96.69 107 TYR A N 1
ATOM 807 C CA . TYR A 1 107 ? -11.953 11.372 15.990 1.00 96.69 107 TYR A CA 1
ATOM 808 C C . TYR A 1 107 ? -11.506 10.010 15.463 1.00 96.69 107 TYR A C 1
ATOM 810 O O . TYR A 1 107 ? -12.135 9.003 15.771 1.00 96.69 107 TYR A O 1
ATOM 818 N N . ILE A 1 108 ? -10.457 10.003 14.647 1.00 97.12 108 ILE A N 1
ATOM 819 C CA . ILE A 1 108 ? -9.977 8.808 13.951 1.00 97.12 108 ILE A CA 1
ATOM 820 C C . ILE A 1 108 ? -8.567 8.481 14.463 1.00 97.12 108 ILE A C 1
ATOM 822 O O . ILE A 1 108 ? -7.709 9.373 14.443 1.00 97.12 108 ILE A O 1
ATOM 826 N N . PRO A 1 109 ? -8.302 7.238 14.907 1.00 97.81 109 PRO A N 1
ATOM 827 C CA . PRO A 1 109 ? -6.959 6.744 15.190 1.00 97.81 109 PRO A CA 1
ATOM 828 C C . PRO A 1 109 ? -6.047 6.836 13.965 1.00 97.81 109 PRO A C 1
ATOM 830 O O . PRO A 1 109 ? -6.393 6.367 12.877 1.00 97.81 109 PRO A O 1
ATOM 833 N N . VAL A 1 110 ? -4.877 7.443 14.155 1.00 97.88 110 VAL A N 1
ATOM 834 C CA . VAL A 1 110 ? -3.890 7.670 13.097 1.00 97.88 110 VAL A CA 1
ATOM 835 C C . VAL A 1 110 ? -2.574 7.049 13.518 1.00 97.88 110 VAL A C 1
ATOM 837 O O . VAL A 1 110 ? -1.913 7.556 14.419 1.00 97.88 110 VAL A O 1
ATOM 840 N N . HIS A 1 111 ? -2.195 5.980 12.840 1.00 98.00 111 HIS A N 1
ATOM 841 C CA . HIS A 1 111 ? -1.038 5.156 13.163 1.00 98.00 111 HIS A CA 1
ATOM 842 C C . HIS A 1 111 ? 0.189 5.617 12.381 1.00 98.00 111 HIS A C 1
ATOM 844 O O . HIS A 1 111 ? 0.101 5.834 11.168 1.00 98.00 111 HIS A O 1
ATOM 850 N N . HIS A 1 112 ? 1.318 5.807 13.064 1.00 96.44 112 HIS A N 1
ATOM 851 C CA . HIS A 1 112 ? 2.540 6.353 12.464 1.00 96.44 112 HIS A CA 1
ATOM 852 C C . HIS A 1 112 ? 3.816 5.903 13.209 1.00 96.44 112 HIS A C 1
ATOM 854 O O . HIS A 1 112 ? 3.765 5.702 14.416 1.00 96.44 112 HIS A O 1
ATOM 860 N N . PRO A 1 113 ? 4.977 5.791 12.536 1.00 95.12 113 PRO A N 1
ATOM 861 C CA . PRO A 1 113 ? 6.207 5.227 13.119 1.00 95.12 113 PRO A CA 1
ATOM 862 C C . PRO A 1 113 ? 7.116 6.206 13.889 1.00 95.12 113 PRO A C 1
ATOM 864 O O . PRO A 1 113 ? 8.055 5.777 14.542 1.00 95.12 113 PRO A O 1
ATOM 867 N N . CYS A 1 114 ? 6.913 7.522 13.770 1.00 93.38 114 CYS A N 1
ATOM 868 C CA . CYS A 1 114 ? 7.789 8.535 14.388 1.00 93.38 114 CYS A CA 1
ATOM 869 C C . CYS A 1 114 ? 6.971 9.656 15.027 1.00 93.38 114 CYS A C 1
ATOM 871 O O . CYS A 1 114 ? 5.774 9.740 14.767 1.00 93.38 114 CYS A O 1
ATOM 873 N N . SER A 1 115 ? 7.618 10.571 15.757 1.00 91.94 115 SER A N 1
ATOM 874 C CA . SER A 1 115 ? 6.966 11.700 16.437 1.00 91.94 115 SER A CA 1
ATOM 875 C C . SER A 1 115 ? 5.862 12.378 15.615 1.00 91.94 115 SER A C 1
ATOM 877 O O . SER A 1 115 ? 6.071 12.801 14.471 1.00 91.94 115 SER A O 1
ATOM 879 N N . TRP A 1 116 ? 4.691 12.562 16.236 1.00 92.19 116 TRP A N 1
ATOM 880 C CA . TRP A 1 116 ? 3.523 13.184 15.599 1.00 92.19 116 TRP A CA 1
ATOM 881 C C . TRP A 1 116 ? 3.805 14.570 15.005 1.00 92.19 116 TRP A C 1
ATOM 883 O O . TRP A 1 116 ? 3.207 14.933 13.993 1.00 92.19 116 TRP A O 1
ATOM 893 N N . LYS A 1 117 ? 4.753 15.331 15.568 1.00 89.69 117 LYS A N 1
ATOM 894 C CA . LYS A 1 117 ? 5.161 16.658 15.068 1.00 89.69 117 LYS A CA 1
ATOM 895 C C . LYS A 1 117 ? 5.474 16.646 13.564 1.00 89.69 117 LYS A C 1
ATOM 897 O O . LYS A 1 117 ? 5.168 17.604 12.857 1.00 89.69 117 LYS A O 1
ATOM 902 N N . SER A 1 118 ? 6.009 15.537 13.064 1.00 86.00 118 SER A N 1
ATOM 903 C CA . SER A 1 118 ? 6.398 15.355 11.662 1.00 86.00 118 SER A CA 1
ATOM 904 C C . SER A 1 118 ? 5.213 15.047 10.741 1.00 86.00 118 SER A C 1
ATOM 906 O O . SER A 1 118 ? 5.260 15.294 9.533 1.00 86.00 118 SER A O 1
ATOM 908 N N . TYR A 1 119 ? 4.116 14.558 11.314 1.00 88.06 119 TYR A N 1
ATOM 909 C CA . TYR A 1 119 ? 2.872 14.199 10.632 1.00 88.06 119 TYR A CA 1
ATOM 910 C C . TYR A 1 119 ? 1.775 15.241 10.802 1.00 88.06 119 TYR A C 1
ATOM 912 O O . TYR A 1 119 ? 0.830 15.248 10.004 1.00 88.06 119 TYR A O 1
ATOM 920 N N . ASP A 1 120 ? 1.909 16.128 11.787 1.00 82.94 120 ASP A N 1
ATOM 921 C CA . ASP A 1 120 ? 0.864 17.061 12.166 1.00 82.94 120 ASP A CA 1
ATOM 922 C C . ASP A 1 120 ? 0.422 17.917 10.971 1.00 82.94 120 ASP A C 1
ATOM 924 O O . ASP A 1 120 ? 1.207 18.412 10.150 1.00 82.94 120 ASP A O 1
ATOM 928 N N . THR A 1 121 ? -0.894 18.030 10.844 1.00 81.00 121 THR A N 1
ATOM 929 C CA . THR A 1 121 ? -1.578 18.830 9.825 1.00 81.00 121 THR A CA 1
ATOM 930 C C . THR A 1 121 ? -2.510 19.880 10.439 1.00 81.00 121 THR A C 1
ATOM 932 O O . THR A 1 121 ? -3.158 20.652 9.714 1.00 81.00 121 THR A O 1
ATOM 935 N N . GLY A 1 122 ? -2.590 19.935 11.771 1.00 87.12 122 GLY A N 1
ATOM 936 C CA . GLY A 1 122 ? -3.474 20.811 12.528 1.00 87.12 122 GLY A CA 1
ATOM 937 C C . GLY A 1 122 ? -4.949 20.412 12.448 1.00 87.12 122 GLY A C 1
ATOM 938 O O . GLY A 1 122 ? -5.813 21.284 12.539 1.00 87.12 122 GLY A O 1
ATOM 939 N N . SER A 1 123 ? -5.269 19.137 12.195 1.00 93.19 123 SER A N 1
ATOM 940 C CA . SER A 1 123 ? -6.640 18.637 12.357 1.00 93.19 123 SER A CA 1
ATOM 941 C C . SER A 1 123 ? -6.845 18.148 13.787 1.00 93.19 123 SER A C 1
ATOM 943 O O . SER A 1 123 ? -6.136 17.259 14.244 1.00 93.19 123 SER A O 1
ATOM 945 N N . LYS A 1 124 ? -7.866 18.676 14.469 1.00 95.81 124 LYS A N 1
ATOM 946 C CA . LYS A 1 124 ? -8.256 18.217 15.813 1.00 95.81 124 LYS A CA 1
ATOM 947 C C . LYS A 1 124 ? -8.876 16.816 15.834 1.00 95.81 124 LYS A C 1
ATOM 949 O O . LYS A 1 124 ? -9.088 16.274 16.906 1.00 95.81 124 LYS A O 1
ATOM 954 N N . TYR A 1 125 ? -9.229 16.282 14.665 1.00 97.19 125 TYR A N 1
ATOM 955 C CA . TYR A 1 125 ? -9.888 14.986 14.507 1.00 97.19 125 TYR A CA 1
ATOM 956 C C . TYR A 1 125 ? -8.886 13.827 14.371 1.00 97.19 125 TYR A C 1
ATOM 958 O O . TYR A 1 125 ? -9.292 12.673 14.306 1.00 97.19 125 TYR A O 1
ATOM 966 N N . ALA A 1 126 ? -7.582 14.119 14.345 1.00 97.19 126 ALA A N 1
ATOM 967 C CA . ALA A 1 126 ? -6.543 13.102 14.413 1.00 97.19 126 ALA A CA 1
ATOM 968 C C . ALA A 1 126 ? -6.349 12.633 15.863 1.00 97.19 126 ALA A C 1
ATOM 970 O O . ALA A 1 126 ? -6.128 13.456 16.752 1.00 97.19 126 ALA A O 1
ATOM 971 N N . GLN A 1 127 ? -6.373 11.321 16.090 1.00 97.31 127 GLN A N 1
ATOM 972 C CA . GLN A 1 127 ? -5.928 10.700 17.338 1.00 97.31 127 GLN A CA 1
ATOM 973 C C . GLN A 1 127 ? -4.610 9.962 17.080 1.00 97.31 127 GLN A C 1
ATOM 975 O O . GLN A 1 127 ? -4.645 8.806 16.658 1.00 97.31 127 GLN A O 1
ATOM 980 N N . PRO A 1 128 ? -3.452 10.615 17.277 1.00 97.00 128 PRO A N 1
ATOM 981 C CA . PRO A 1 128 ? -2.164 10.014 16.958 1.00 97.00 128 PRO A CA 1
ATOM 982 C C . PRO A 1 128 ? -1.897 8.759 17.794 1.00 97.00 128 PRO A C 1
ATOM 984 O O . PRO A 1 128 ? -2.167 8.722 18.999 1.00 97.00 128 PRO A O 1
ATOM 987 N N . LYS A 1 129 ? -1.370 7.735 17.130 1.00 97.50 129 LYS A N 1
ATOM 988 C CA . LYS A 1 129 ? -0.963 6.440 17.669 1.00 97.50 129 LYS A CA 1
ATOM 989 C C . LYS A 1 129 ? 0.433 6.143 17.134 1.00 97.50 129 LYS A C 1
ATOM 991 O O . LYS A 1 129 ? 0.603 5.645 16.024 1.00 97.50 129 LYS A O 1
ATOM 996 N N . GLU A 1 130 ? 1.433 6.520 17.919 1.00 96.06 130 GLU A N 1
ATOM 997 C CA . GLU A 1 130 ? 2.822 6.254 17.571 1.00 96.06 130 GLU A CA 1
ATOM 998 C C . GLU A 1 130 ? 3.141 4.772 17.775 1.00 96.06 130 GLU A C 1
ATOM 1000 O O . GLU A 1 130 ? 2.875 4.220 18.843 1.00 96.06 130 GLU A O 1
ATOM 1005 N N . ILE A 1 131 ? 3.715 4.150 16.753 1.00 96.25 131 ILE A N 1
ATOM 1006 C CA . ILE A 1 131 ? 4.244 2.792 16.793 1.00 96.25 131 ILE A CA 1
ATOM 1007 C C . ILE A 1 131 ? 5.750 2.911 16.963 1.00 96.25 131 ILE A C 1
ATOM 1009 O O . ILE A 1 131 ? 6.415 3.568 16.163 1.00 96.25 131 ILE A O 1
ATOM 1013 N N . GLN A 1 132 ? 6.261 2.308 18.033 1.00 94.06 132 GLN A N 1
ATOM 1014 C CA . GLN A 1 132 ? 7.682 2.345 18.347 1.00 94.06 132 GLN A CA 1
ATOM 1015 C C . GLN A 1 132 ? 8.497 1.592 17.293 1.00 94.06 132 GLN A C 1
ATOM 1017 O O . GLN A 1 132 ? 7.976 0.766 16.544 1.00 94.06 132 GLN A O 1
ATOM 1022 N N . GLN A 1 133 ? 9.791 1.899 17.236 1.00 95.69 133 GLN A N 1
ATOM 1023 C CA . GLN A 1 133 ? 10.708 1.240 16.318 1.00 95.69 133 GLN A CA 1
ATOM 1024 C C . GLN A 1 133 ? 10.697 -0.279 16.530 1.00 95.69 133 GLN A C 1
ATOM 1026 O O . GLN A 1 133 ? 10.872 -0.753 17.650 1.00 95.69 133 GLN A O 1
ATOM 1031 N N . CYS A 1 134 ? 10.540 -1.022 15.437 1.00 97.25 134 CYS A N 1
ATOM 1032 C CA . CYS A 1 134 ? 10.494 -2.482 15.433 1.00 97.25 134 CYS A CA 1
ATOM 1033 C C . CYS A 1 134 ? 10.822 -3.034 14.037 1.00 97.25 134 CYS A C 1
ATOM 1035 O O . CYS A 1 134 ? 10.760 -2.307 13.036 1.00 97.25 134 CYS A O 1
ATOM 1037 N N . SER A 1 135 ? 11.192 -4.313 13.961 1.00 96.94 135 SER A N 1
ATOM 1038 C CA . SER A 1 135 ? 11.679 -4.967 12.739 1.00 96.94 135 SER A CA 1
ATOM 1039 C C . SER A 1 135 ? 11.077 -6.348 12.442 1.00 96.94 135 SER A C 1
ATOM 1041 O O . SER A 1 135 ? 11.544 -7.009 11.514 1.00 96.94 135 SER A O 1
ATOM 1043 N N . SER A 1 136 ? 10.050 -6.767 13.186 1.00 97.50 136 SER A N 1
ATOM 1044 C CA . SER A 1 136 ? 9.186 -7.923 12.894 1.00 97.50 136 SER A CA 1
ATOM 1045 C C . SER A 1 136 ? 7.805 -7.744 13.538 1.00 97.50 136 SER A C 1
ATOM 1047 O O . SER A 1 136 ? 7.673 -6.942 14.467 1.00 97.50 136 SER A O 1
ATOM 1049 N N . ILE A 1 137 ? 6.795 -8.527 13.131 1.00 97.31 137 ILE A N 1
ATOM 1050 C CA . ILE A 1 137 ? 5.459 -8.491 13.761 1.00 97.31 137 ILE A CA 1
ATOM 1051 C C . ILE A 1 137 ? 5.562 -8.789 15.259 1.00 97.31 137 ILE A C 1
ATOM 1053 O O . ILE A 1 137 ? 4.982 -8.076 16.077 1.00 97.31 137 ILE A O 1
ATOM 1057 N N . SER A 1 138 ? 6.360 -9.795 15.626 1.00 97.00 138 SER A N 1
ATOM 1058 C CA . SER A 1 138 ? 6.567 -10.174 17.027 1.00 97.00 138 SER A CA 1
ATOM 1059 C C . SER A 1 138 ? 7.238 -9.082 17.864 1.00 97.00 138 SER A C 1
ATOM 1061 O O . SER A 1 138 ? 7.000 -9.004 19.062 1.00 97.00 138 SER A O 1
ATOM 1063 N N . GLU A 1 139 ? 8.124 -8.278 17.265 1.00 97.44 139 GLU A N 1
ATOM 1064 C CA . GLU A 1 139 ? 8.790 -7.166 17.956 1.00 97.44 139 GLU A CA 1
ATOM 1065 C C . GLU A 1 139 ? 7.880 -5.940 18.047 1.00 97.44 139 GLU A C 1
ATOM 1067 O O . GLU A 1 139 ? 7.900 -5.237 19.055 1.00 97.44 139 GLU A O 1
ATOM 1072 N N . CYS A 1 140 ? 7.089 -5.678 17.004 1.00 97.06 140 CYS A N 1
ATOM 1073 C CA . CYS A 1 140 ? 6.155 -4.561 16.997 1.00 97.06 140 CYS A CA 1
ATOM 1074 C C . CYS A 1 140 ? 5.013 -4.761 18.001 1.00 97.06 140 CYS A C 1
ATOM 1076 O O . CYS A 1 140 ? 4.505 -3.760 18.503 1.00 97.06 140 CYS A O 1
ATOM 1078 N N . ASP A 1 141 ? 4.611 -6.017 18.256 1.00 96.56 141 ASP A N 1
ATOM 1079 C CA . ASP A 1 141 ? 3.481 -6.391 19.127 1.00 96.56 141 ASP A CA 1
ATOM 1080 C C . ASP A 1 141 ? 2.250 -5.508 18.858 1.00 96.56 141 ASP A C 1
ATOM 1082 O O . ASP A 1 141 ? 1.627 -4.924 19.746 1.00 96.56 141 ASP A O 1
ATOM 1086 N N . TYR A 1 142 ? 1.979 -5.312 17.565 1.00 97.56 142 TYR A N 1
ATOM 1087 C CA . TYR A 1 142 ? 1.005 -4.348 17.085 1.00 97.56 142 TYR A CA 1
ATOM 1088 C C . TYR A 1 142 ? 0.109 -4.989 16.041 1.00 97.56 142 TYR A C 1
ATOM 1090 O O . TYR A 1 142 ? 0.484 -5.117 14.874 1.00 97.56 142 TYR A O 1
ATOM 1098 N N . GLU A 1 143 ? -1.093 -5.345 16.472 1.00 97.62 143 GLU A N 1
ATOM 1099 C CA . GLU A 1 143 ? -2.146 -5.901 15.639 1.00 97.62 143 GLU A CA 1
ATOM 1100 C C . GLU A 1 143 ? -3.476 -5.224 15.967 1.00 97.62 143 GLU A C 1
ATOM 1102 O O . GLU A 1 143 ? -3.795 -4.958 17.128 1.00 97.62 143 GLU A O 1
ATOM 1107 N N . ILE A 1 144 ? -4.243 -4.909 14.927 1.00 97.56 144 ILE A N 1
ATOM 1108 C CA . ILE A 1 144 ? -5.571 -4.314 15.048 1.00 97.56 144 ILE A CA 1
ATOM 1109 C C . ILE A 1 144 ? -6.528 -5.079 14.148 1.00 97.56 144 ILE A C 1
ATOM 1111 O O . ILE A 1 144 ? -6.283 -5.221 12.950 1.00 97.56 144 ILE A O 1
ATOM 1115 N N . GLU A 1 145 ? -7.653 -5.504 14.709 1.00 96.12 145 GLU A N 1
ATOM 1116 C CA . GLU A 1 145 ? -8.795 -5.970 13.932 1.00 96.12 145 GLU A CA 1
ATOM 1117 C C . GLU A 1 145 ? -9.506 -4.769 13.291 1.00 96.12 145 GLU A C 1
ATOM 1119 O O . GLU A 1 145 ? -9.963 -3.853 13.976 1.00 96.12 145 GLU A O 1
ATOM 1124 N N . LEU A 1 146 ? -9.564 -4.747 11.958 1.00 95.00 146 LEU A N 1
ATOM 1125 C CA . LEU A 1 146 ? -10.253 -3.706 11.190 1.00 95.00 146 LEU A CA 1
ATOM 1126 C C . LEU A 1 146 ? -11.767 -3.954 11.161 1.00 95.00 146 LEU A C 1
ATOM 1128 O O . LEU A 1 146 ? -12.560 -3.010 11.177 1.00 95.00 146 LEU A O 1
ATOM 1132 N N . CYS A 1 147 ? -12.131 -5.232 11.083 1.00 92.88 147 CYS A N 1
ATOM 1133 C CA . CYS A 1 147 ? -13.472 -5.809 11.087 1.00 92.88 147 CYS A CA 1
ATOM 1134 C C . CYS A 1 147 ? -13.335 -7.340 11.214 1.00 92.88 147 CYS A C 1
ATOM 1136 O O . CYS A 1 147 ? -12.219 -7.846 11.057 1.00 92.88 147 CYS A O 1
ATOM 1138 N N . PRO A 1 148 ? -14.427 -8.087 11.466 1.00 90.75 148 PRO A N 1
ATOM 1139 C CA . PRO A 1 148 ? -14.358 -9.533 11.647 1.00 90.75 148 PRO A CA 1
ATOM 1140 C C . PRO A 1 148 ? -13.595 -10.240 10.522 1.00 90.75 148 PRO A C 1
ATOM 1142 O O . PRO A 1 148 ? -13.952 -10.135 9.347 1.00 90.75 148 PRO A O 1
ATOM 1145 N N . GLY A 1 149 ? -12.529 -10.946 10.900 1.00 91.44 149 GLY A N 1
ATOM 1146 C CA . GLY A 1 149 ? -11.679 -11.699 9.975 1.00 91.44 149 GLY A CA 1
ATOM 1147 C C . GLY A 1 149 ? -10.682 -10.861 9.167 1.00 91.44 149 GLY A C 1
ATOM 1148 O O . GLY A 1 149 ? -9.988 -11.410 8.320 1.00 91.44 149 GLY A O 1
ATOM 1149 N N . VAL A 1 150 ? -10.566 -9.553 9.408 1.00 95.62 150 VAL A N 1
ATOM 1150 C CA . VAL A 1 150 ? -9.579 -8.687 8.743 1.00 95.62 150 VAL A CA 1
ATOM 1151 C C . VAL A 1 150 ? -8.725 -7.996 9.796 1.00 95.62 150 VAL A C 1
ATOM 1153 O O . VAL A 1 150 ? -9.205 -7.133 10.532 1.00 95.62 150 VAL A O 1
ATOM 1156 N N . THR A 1 151 ? -7.435 -8.312 9.831 1.00 97.56 151 THR A N 1
ATOM 1157 C CA . THR A 1 151 ? -6.471 -7.676 10.736 1.00 97.56 151 THR A CA 1
ATOM 1158 C C . THR A 1 151 ? -5.413 -6.903 9.967 1.00 97.56 151 THR A C 1
ATOM 1160 O O . THR A 1 151 ? -5.165 -7.143 8.783 1.00 97.56 151 THR A O 1
ATOM 1163 N N . ILE A 1 152 ? -4.782 -5.946 10.639 1.00 98.44 152 ILE A N 1
ATOM 1164 C CA . ILE A 1 152 ? -3.549 -5.320 10.177 1.00 98.44 152 ILE A CA 1
ATOM 1165 C C . ILE A 1 152 ? -2.500 -5.392 11.282 1.00 98.44 152 ILE A C 1
ATOM 1167 O O . ILE A 1 152 ? -2.740 -4.953 12.409 1.00 98.44 152 ILE A O 1
ATOM 1171 N N . SER A 1 153 ? -1.333 -5.918 10.936 1.00 98.50 153 SER A N 1
ATOM 1172 C CA . SER A 1 153 ? -0.179 -6.027 11.823 1.00 98.50 153 SER A CA 1
ATOM 1173 C C . SER A 1 153 ? 0.966 -5.178 11.272 1.00 98.50 153 SER A C 1
ATOM 1175 O O . SER A 1 153 ? 1.085 -4.962 10.058 1.00 98.50 153 SER A O 1
ATOM 1177 N N . VAL A 1 154 ? 1.813 -4.648 12.150 1.00 98.56 154 VAL A N 1
ATOM 1178 C CA . VAL A 1 154 ? 2.996 -3.881 11.731 1.00 98.56 154 VAL A CA 1
ATOM 1179 C C . VAL A 1 154 ? 4.176 -4.833 11.627 1.00 98.56 154 VAL A C 1
ATOM 1181 O O . VAL A 1 154 ? 4.531 -5.472 12.605 1.00 98.56 154 VAL A O 1
ATOM 1184 N N . VAL A 1 155 ? 4.788 -4.919 10.447 1.00 98.56 155 VAL A N 1
ATOM 1185 C CA . VAL A 1 155 ? 5.977 -5.752 10.208 1.00 98.56 155 VAL A CA 1
ATOM 1186 C C . VAL A 1 155 ? 7.243 -5.019 10.633 1.00 98.56 155 VAL A C 1
ATOM 1188 O O . VAL A 1 155 ? 8.162 -5.617 11.175 1.00 98.56 155 VAL A O 1
ATOM 1191 N N . ALA A 1 156 ? 7.317 -3.719 10.355 1.00 98.25 156 ALA A N 1
ATOM 1192 C CA . ALA A 1 156 ? 8.430 -2.878 10.769 1.00 98.25 156 ALA A CA 1
ATOM 1193 C C . ALA A 1 156 ? 8.011 -1.408 10.810 1.00 98.25 156 ALA A C 1
ATOM 1195 O O . ALA A 1 156 ? 7.133 -0.975 10.059 1.00 98.25 156 ALA A O 1
ATOM 1196 N N . ALA A 1 157 ? 8.681 -0.626 11.646 1.00 97.19 157 ALA A N 1
ATOM 1197 C CA . ALA A 1 157 ? 8.485 0.814 11.759 1.00 97.19 157 ALA A CA 1
ATOM 1198 C C . ALA A 1 157 ? 9.785 1.486 12.209 1.00 97.19 157 ALA A C 1
ATOM 1200 O O . ALA A 1 157 ? 10.540 0.922 13.000 1.00 97.19 157 ALA A O 1
ATOM 1201 N N . GLY A 1 158 ? 10.058 2.695 11.703 1.00 95.25 158 GLY A N 1
ATOM 1202 C CA . GLY A 1 158 ? 11.133 3.538 12.235 1.00 95.25 158 GLY A CA 1
ATOM 1203 C C . GLY A 1 158 ? 12.538 2.934 12.118 1.00 95.25 158 GLY A C 1
ATOM 1204 O O . GLY A 1 158 ? 13.373 3.162 12.986 1.00 95.25 158 GLY A O 1
ATOM 1205 N N . LEU A 1 159 ? 12.828 2.148 11.073 1.00 95.31 159 LEU A N 1
ATOM 1206 C CA . LEU A 1 159 ? 14.114 1.438 10.943 1.00 95.31 159 LEU A CA 1
ATOM 1207 C C . LEU A 1 159 ? 15.337 2.360 10.795 1.00 95.31 159 LEU A C 1
ATOM 1209 O O . LEU A 1 159 ? 16.468 1.904 10.989 1.00 95.31 159 LEU A O 1
ATOM 1213 N N . GLY A 1 160 ? 15.130 3.627 10.427 1.00 92.62 160 GLY A N 1
ATOM 1214 C CA . GLY A 1 160 ? 16.152 4.676 10.421 1.00 92.62 160 GLY A CA 1
ATOM 1215 C C . GLY A 1 160 ? 16.224 5.454 11.735 1.00 92.62 160 GLY A C 1
ATOM 1216 O O . GLY A 1 160 ? 16.840 6.521 11.776 1.00 92.62 160 GLY A O 1
ATOM 1217 N N . GLU A 1 161 ? 15.600 4.931 12.793 1.00 91.25 161 GLU A N 1
ATOM 1218 C CA . GLU A 1 161 ? 15.564 5.502 14.141 1.00 91.25 161 GLU A CA 1
ATOM 1219 C C . GLU A 1 161 ? 14.883 6.879 14.185 1.00 91.25 161 GLU A C 1
ATOM 1221 O O . GLU A 1 161 ? 15.098 7.653 15.119 1.00 91.25 161 GLU A O 1
ATOM 1226 N N . CYS A 1 162 ? 14.091 7.217 13.158 1.00 89.44 162 CYS A N 1
ATOM 1227 C CA . CYS A 1 162 ? 13.423 8.508 13.017 1.00 89.44 162 CYS A CA 1
ATOM 1228 C C . CYS A 1 162 ? 14.391 9.709 13.096 1.00 89.44 162 CYS A C 1
ATOM 1230 O O . CYS A 1 162 ? 14.009 10.799 13.530 1.00 89.44 162 CYS A O 1
ATOM 1232 N N . LYS A 1 163 ? 15.657 9.527 12.683 1.00 78.19 163 LYS A N 1
ATOM 1233 C CA . LYS A 1 163 ? 16.705 10.563 12.714 1.00 78.19 163 LYS A CA 1
ATOM 1234 C C . LYS A 1 163 ? 16.760 11.322 11.379 1.00 78.19 163 LYS A C 1
ATOM 1236 O O . LYS A 1 163 ? 16.995 10.732 10.327 1.00 78.19 163 LYS A O 1
ATOM 1241 N N . GLY A 1 164 ? 16.597 12.651 11.391 1.00 63.03 164 GLY A N 1
ATOM 1242 C CA . GLY A 1 164 ? 16.620 13.482 10.173 1.00 63.03 164 GLY A CA 1
ATOM 1243 C C . GLY A 1 164 ? 16.662 14.993 10.439 1.00 63.03 164 GLY A C 1
ATOM 1244 O O . GLY A 1 164 ? 16.430 15.421 11.562 1.00 63.03 164 GLY A O 1
ATOM 1245 N N . ARG A 1 165 ? 16.951 15.809 9.401 1.00 52.75 165 ARG A N 1
ATOM 1246 C CA . ARG A 1 165 ? 17.148 17.282 9.511 1.00 52.75 165 ARG A CA 1
ATOM 1247 C C . ARG A 1 165 ? 15.964 18.045 10.126 1.00 52.75 165 ARG A C 1
ATOM 1249 O O . ARG A 1 165 ? 16.187 19.133 10.638 1.00 52.75 165 ARG A O 1
ATOM 1256 N N . ASP A 1 166 ? 14.765 17.462 10.085 1.00 53.38 166 ASP A N 1
ATOM 1257 C CA . ASP A 1 166 ? 13.518 18.051 10.590 1.00 53.38 166 ASP A CA 1
ATOM 1258 C C . ASP A 1 166 ? 12.784 17.138 11.606 1.00 53.38 166 ASP A C 1
ATOM 1260 O O . ASP A 1 166 ? 11.569 17.257 11.755 1.00 53.38 166 ASP A O 1
ATOM 1264 N N . ASP A 1 167 ? 13.468 16.178 12.251 1.00 54.09 167 ASP A N 1
ATOM 1265 C CA . ASP A 1 167 ? 12.855 15.138 13.117 1.00 54.09 167 ASP A CA 1
ATOM 1266 C C . ASP A 1 167 ? 11.778 14.280 12.396 1.00 54.09 167 ASP A C 1
ATOM 1268 O O . ASP A 1 167 ? 10.883 13.688 13.006 1.00 54.09 167 ASP A O 1
ATOM 1272 N N . GLY A 1 168 ? 11.817 14.253 11.058 1.00 62.31 168 GLY A N 1
ATOM 1273 C CA . GLY A 1 168 ? 10.824 13.616 10.193 1.00 62.31 168 GLY A CA 1
ATOM 1274 C C . GLY A 1 168 ? 11.093 12.140 9.915 1.00 62.31 168 GLY A C 1
ATOM 1275 O O . GLY A 1 168 ? 12.239 11.740 9.743 1.00 62.31 168 GLY A O 1
ATOM 1276 N N . ALA A 1 169 ? 10.023 11.349 9.786 1.00 72.88 169 ALA A N 1
ATOM 1277 C CA . ALA A 1 169 ? 10.112 9.982 9.282 1.00 72.88 169 ALA A CA 1
ATOM 1278 C C . ALA A 1 169 ? 10.513 10.004 7.804 1.00 72.88 169 ALA A C 1
ATOM 1280 O O . ALA A 1 169 ? 9.687 10.372 6.953 1.00 72.88 169 ALA A O 1
ATOM 1281 N N . ASN A 1 170 ? 11.765 9.645 7.524 1.00 87.25 170 ASN A N 1
ATOM 1282 C CA . ASN A 1 170 ? 12.300 9.517 6.175 1.00 87.25 170 ASN A CA 1
ATOM 1283 C C . ASN A 1 170 ? 11.762 8.244 5.508 1.00 87.25 170 ASN A C 1
ATOM 1285 O O . ASN A 1 170 ? 11.031 7.456 6.102 1.00 87.25 170 ASN A O 1
ATOM 1289 N N . ASN A 1 171 ? 12.159 8.009 4.258 1.00 92.62 171 ASN A N 1
ATOM 1290 C CA . ASN A 1 171 ? 11.792 6.795 3.534 1.00 92.62 171 ASN A CA 1
ATOM 1291 C C . ASN A 1 171 ? 12.135 5.514 4.319 1.00 92.62 171 ASN A C 1
ATOM 1293 O O . ASN A 1 171 ? 11.268 4.661 4.474 1.00 92.62 171 ASN A O 1
ATOM 1297 N N . ILE A 1 172 ? 13.345 5.413 4.879 1.00 94.62 172 ILE A N 1
ATOM 1298 C CA . ILE A 1 172 ? 13.794 4.273 5.701 1.00 94.62 172 ILE A CA 1
ATOM 1299 C C . ILE A 1 172 ? 12.950 4.053 6.969 1.00 94.62 172 ILE A C 1
ATOM 1301 O O . ILE A 1 172 ? 12.832 2.925 7.433 1.00 94.62 172 ILE A O 1
ATOM 1305 N N . ASP A 1 173 ? 12.324 5.104 7.502 1.00 95.12 173 ASP A N 1
ATOM 1306 C CA . ASP A 1 173 ? 11.486 5.040 8.704 1.00 95.12 173 ASP A CA 1
ATOM 1307 C C . ASP A 1 173 ? 10.055 4.594 8.405 1.00 95.12 173 ASP A C 1
ATOM 1309 O O . ASP A 1 173 ? 9.214 4.600 9.304 1.00 95.12 173 ASP A O 1
ATOM 1313 N N . SER A 1 174 ? 9.757 4.253 7.145 1.00 95.88 174 SER A N 1
ATOM 1314 C CA . SER A 1 174 ? 8.394 3.937 6.744 1.00 95.88 174 SER A CA 1
ATOM 1315 C C . SER A 1 174 ? 7.827 2.779 7.564 1.00 95.88 174 SER A C 1
ATOM 1317 O O . SER A 1 174 ? 8.482 1.755 7.744 1.00 95.88 174 SER A O 1
ATOM 1319 N N . LEU A 1 175 ? 6.585 2.934 8.014 1.00 97.31 175 LEU A N 1
ATOM 1320 C CA . LEU A 1 175 ? 5.789 1.847 8.565 1.00 97.31 175 LEU A CA 1
ATOM 1321 C C . LEU A 1 175 ? 5.455 0.868 7.436 1.00 97.31 175 LEU A C 1
ATOM 1323 O O . LEU A 1 175 ? 4.907 1.264 6.402 1.00 97.31 175 LEU A O 1
ATOM 1327 N N . ILE A 1 176 ? 5.793 -0.399 7.652 1.00 98.44 176 ILE A N 1
ATOM 1328 C CA . ILE A 1 176 ? 5.464 -1.527 6.787 1.00 98.44 176 ILE A CA 1
ATOM 1329 C C . ILE A 1 176 ? 4.307 -2.279 7.442 1.00 98.44 176 ILE A C 1
ATOM 1331 O O . ILE A 1 176 ? 4.480 -2.891 8.495 1.00 98.44 176 ILE A O 1
ATOM 1335 N N . ALA A 1 177 ? 3.125 -2.200 6.837 1.00 98.44 177 ALA A N 1
ATOM 1336 C CA . ALA A 1 177 ? 1.912 -2.826 7.353 1.00 98.44 177 ALA A CA 1
ATOM 1337 C C . ALA A 1 177 ? 1.568 -4.081 6.550 1.00 98.44 177 ALA A C 1
ATOM 1339 O O . ALA A 1 177 ? 1.694 -4.072 5.321 1.00 98.44 177 ALA A O 1
ATOM 1340 N N . LYS A 1 178 ? 1.078 -5.117 7.227 1.00 98.69 178 LYS A N 1
ATOM 1341 C CA . LYS A 1 178 ? 0.542 -6.332 6.616 1.00 98.69 178 LYS A CA 1
ATOM 1342 C C . LYS A 1 178 ? -0.915 -6.495 7.009 1.00 98.69 178 LYS A C 1
ATOM 1344 O O . LYS A 1 178 ? -1.220 -6.607 8.188 1.00 98.69 178 LYS A O 1
ATOM 1349 N N . MET A 1 179 ? -1.801 -6.489 6.025 1.00 98.44 179 MET A N 1
ATOM 1350 C CA . MET A 1 179 ? -3.191 -6.885 6.214 1.00 98.44 179 MET A CA 1
ATOM 1351 C C . MET A 1 179 ? -3.299 -8.399 6.045 1.00 98.44 179 MET A C 1
ATOM 1353 O O . MET A 1 179 ? -2.691 -8.940 5.120 1.00 98.44 179 MET A O 1
ATOM 1357 N N . THR A 1 180 ? -4.075 -9.047 6.909 1.00 97.75 180 THR A N 1
ATOM 1358 C CA . THR A 1 180 ? -4.444 -10.460 6.797 1.00 97.75 180 THR A CA 1
ATOM 1359 C C . THR A 1 180 ? -5.960 -10.574 6.767 1.00 97.75 180 THR A C 1
ATOM 1361 O O . THR A 1 180 ? -6.642 -10.044 7.643 1.00 97.75 180 THR A O 1
ATOM 1364 N N . TYR A 1 181 ? -6.480 -11.281 5.770 1.00 96.19 181 TYR A N 1
ATOM 1365 C CA . TYR A 1 181 ? -7.888 -11.624 5.656 1.00 96.19 181 TYR A CA 1
ATOM 1366 C C . TYR A 1 181 ? -8.069 -13.120 5.843 1.00 96.19 181 TYR A C 1
ATOM 1368 O O . TYR A 1 181 ? -7.518 -13.911 5.078 1.00 96.19 181 TYR A O 1
ATOM 1376 N N . THR A 1 182 ? -8.842 -13.492 6.855 1.00 91.06 182 THR A N 1
ATOM 1377 C CA . THR A 1 182 ? -9.273 -14.857 7.120 1.00 91.06 182 THR A CA 1
ATOM 1378 C C . THR A 1 182 ? -10.675 -15.026 6.551 1.00 91.06 182 THR A C 1
ATOM 1380 O O . THR A 1 182 ? -11.684 -14.668 7.160 1.00 91.06 182 THR A O 1
ATOM 1383 N N . GLY A 1 183 ? -10.746 -15.543 5.327 1.00 77.75 183 GLY A N 1
ATOM 1384 C CA . GLY A 1 183 ? -12.026 -15.918 4.750 1.00 77.75 183 GLY A CA 1
ATOM 1385 C C . GLY A 1 183 ? -12.655 -17.033 5.589 1.00 77.75 183 GLY A C 1
ATOM 1386 O O . GLY A 1 183 ? -12.001 -18.034 5.883 1.00 77.75 183 GLY A O 1
ATOM 1387 N N . ALA A 1 184 ? -13.908 -16.862 6.013 1.00 64.44 184 ALA A N 1
ATOM 1388 C CA . ALA A 1 184 ? -14.667 -17.954 6.606 1.00 64.44 184 ALA A CA 1
ATOM 1389 C C . ALA A 1 184 ? -15.143 -18.863 5.468 1.00 64.44 184 ALA A C 1
ATOM 1391 O O . ALA A 1 184 ? -16.111 -18.543 4.774 1.00 64.44 184 ALA A O 1
ATOM 1392 N N . ASP A 1 185 ? -14.449 -19.976 5.243 1.00 58.19 185 ASP A N 1
ATOM 1393 C CA . ASP A 1 185 ? -15.002 -21.026 4.402 1.00 58.19 185 ASP A CA 1
ATOM 1394 C C . ASP A 1 185 ? -16.092 -21.793 5.175 1.00 58.19 185 ASP A C 1
ATOM 1396 O O . ASP A 1 185 ? -16.189 -21.760 6.405 1.00 58.19 185 ASP A O 1
ATOM 1400 N N . THR A 1 186 ? -16.953 -22.496 4.443 1.00 50.06 186 THR A N 1
ATOM 1401 C CA . THR A 1 186 ? -18.075 -23.264 5.015 1.00 50.06 186 THR A CA 1
ATOM 1402 C C . THR A 1 186 ? -17.612 -24.421 5.926 1.00 50.06 186 THR A C 1
ATOM 1404 O O . THR A 1 186 ? -18.444 -25.068 6.561 1.00 50.06 186 THR A O 1
ATOM 1407 N N . TYR A 1 187 ? -16.304 -24.707 5.990 1.00 56.16 187 TYR A N 1
ATOM 1408 C CA . TYR A 1 187 ? -15.728 -25.907 6.605 1.00 56.16 187 TYR A CA 1
ATOM 1409 C C . TYR A 1 187 ? -14.714 -25.631 7.729 1.00 56.16 187 TYR A C 1
ATOM 1411 O O . TYR A 1 187 ? -14.204 -26.581 8.323 1.00 56.16 187 TYR A O 1
ATOM 1419 N N . GLY A 1 188 ? -14.463 -24.367 8.079 1.00 53.88 188 GLY A N 1
ATOM 1420 C CA . GLY A 1 188 ? -13.571 -23.971 9.171 1.00 53.88 188 GLY A CA 1
ATOM 1421 C C . GLY A 1 188 ? -12.074 -24.014 8.839 1.00 53.88 188 GLY A C 1
ATOM 1422 O O . GLY A 1 188 ? -11.260 -23.863 9.752 1.00 53.88 188 GLY A O 1
ATOM 1423 N N . TYR A 1 189 ? -11.693 -24.194 7.570 1.00 55.88 189 TYR A N 1
ATOM 1424 C CA . TYR A 1 189 ? -10.315 -24.060 7.098 1.00 55.88 189 TYR A CA 1
ATOM 1425 C C . TYR A 1 189 ? -10.145 -22.675 6.469 1.00 55.88 189 TYR A C 1
ATOM 1427 O O . TYR A 1 189 ? -10.414 -22.463 5.290 1.00 55.88 189 TYR A O 1
ATOM 1435 N N . GLY A 1 190 ? -9.705 -21.705 7.272 1.00 60.75 190 GLY A N 1
ATOM 1436 C CA . GLY A 1 190 ? -9.482 -20.348 6.782 1.00 60.75 190 GLY A CA 1
ATOM 1437 C C . GLY A 1 190 ? -8.469 -20.343 5.637 1.00 60.75 190 GLY A C 1
ATOM 1438 O O . GLY A 1 190 ? -7.336 -20.792 5.808 1.00 60.75 190 GLY A O 1
ATOM 1439 N N . THR A 1 191 ? -8.866 -19.835 4.470 1.00 70.81 191 THR A N 1
ATOM 1440 C CA . THR A 1 191 ? -7.885 -19.382 3.478 1.00 70.81 191 THR A CA 1
ATOM 1441 C C . THR A 1 191 ? -7.453 -17.980 3.881 1.00 70.81 191 THR A C 1
ATOM 1443 O O . THR A 1 191 ? -8.286 -17.148 4.252 1.00 70.81 191 THR A O 1
ATOM 1446 N N . TYR A 1 192 ? -6.145 -17.737 3.852 1.00 89.50 192 TYR A N 1
ATOM 1447 C CA . TYR A 1 192 ? -5.553 -16.471 4.260 1.00 89.50 192 TYR A CA 1
ATOM 1448 C C . TYR A 1 192 ? -5.083 -15.729 3.018 1.00 89.50 192 TYR A C 1
ATOM 1450 O O . TYR A 1 192 ? -4.272 -16.262 2.265 1.00 89.50 192 TYR A O 1
ATOM 1458 N N . VAL A 1 193 ? -5.570 -14.506 2.823 1.00 96.62 193 VAL A N 1
ATOM 1459 C CA . VAL A 1 193 ? -4.993 -13.575 1.847 1.00 96.62 193 VAL A CA 1
ATOM 1460 C C . VAL A 1 193 ? -4.296 -12.463 2.600 1.00 96.62 193 VAL A C 1
ATOM 1462 O O . VAL A 1 193 ? -4.841 -11.897 3.548 1.00 96.62 193 VAL A O 1
ATOM 1465 N N . THR A 1 194 ? -3.086 -12.136 2.171 1.00 98.12 194 THR A N 1
ATOM 1466 C CA . THR A 1 194 ? -2.250 -11.130 2.820 1.00 98.12 194 THR A CA 1
ATOM 1467 C C . THR A 1 194 ? -1.856 -10.016 1.860 1.00 98.12 194 THR A C 1
ATOM 1469 O O . THR A 1 194 ? -1.576 -10.246 0.684 1.00 98.12 194 THR A O 1
ATOM 1472 N N . ALA A 1 195 ? -1.817 -8.780 2.357 1.00 98.62 195 ALA A N 1
ATOM 1473 C CA . ALA A 1 195 ? -1.377 -7.625 1.580 1.00 98.62 195 ALA A CA 1
ATOM 1474 C C . ALA A 1 195 ? -0.337 -6.801 2.340 1.00 98.62 195 ALA A C 1
ATOM 1476 O O . ALA A 1 195 ? -0.582 -6.386 3.472 1.00 98.62 195 ALA A O 1
ATOM 1477 N N . LEU A 1 196 ? 0.806 -6.528 1.710 1.00 98.69 196 LEU A N 1
ATOM 1478 C CA . LEU A 1 196 ? 1.904 -5.760 2.290 1.00 98.69 196 LEU A CA 1
ATOM 1479 C C . LEU A 1 196 ? 1.964 -4.340 1.711 1.00 98.69 196 LEU A C 1
ATOM 1481 O O . LEU A 1 196 ? 2.018 -4.130 0.493 1.00 98.69 196 LEU A O 1
ATOM 1485 N N . PHE A 1 197 ? 2.026 -3.354 2.603 1.00 98.25 197 PHE A N 1
ATOM 1486 C CA . PHE A 1 197 ? 2.086 -1.933 2.278 1.00 98.25 197 PHE A CA 1
ATOM 1487 C C . PHE A 1 197 ? 3.314 -1.299 2.933 1.00 98.25 197 PHE A C 1
ATOM 1489 O O . PHE A 1 197 ? 3.310 -0.998 4.123 1.00 98.25 197 PHE A O 1
ATOM 1496 N N . SER A 1 198 ? 4.369 -1.061 2.150 1.00 96.31 198 SER A N 1
ATOM 1497 C CA . SER A 1 198 ? 5.644 -0.526 2.657 1.00 96.31 198 SER A CA 1
ATOM 1498 C C . SER A 1 198 ? 5.815 0.987 2.470 1.00 96.31 198 SER A C 1
ATOM 1500 O O . SER A 1 198 ? 6.884 1.536 2.738 1.00 96.31 198 SER A O 1
ATOM 1502 N N . GLY A 1 199 ? 4.791 1.685 1.967 1.00 93.88 199 GLY A N 1
ATOM 1503 C CA . GLY A 1 199 ? 4.834 3.134 1.771 1.00 93.88 199 GLY A CA 1
ATOM 1504 C C . GLY A 1 199 ? 5.970 3.582 0.847 1.00 93.88 199 GLY A C 1
ATOM 1505 O O . GLY A 1 199 ? 6.019 3.205 -0.325 1.00 93.88 199 GLY A O 1
ATOM 1506 N N . ASN A 1 200 ? 6.884 4.399 1.381 1.00 94.06 200 ASN A N 1
ATOM 1507 C CA . ASN A 1 200 ? 8.100 4.827 0.684 1.00 94.06 200 ASN A CA 1
ATOM 1508 C C . ASN A 1 200 ? 9.367 4.168 1.245 1.00 94.06 200 ASN A C 1
ATOM 1510 O O . ASN A 1 200 ? 10.434 4.760 1.108 1.00 94.06 200 ASN A O 1
ATOM 1514 N N . PHE A 1 201 ? 9.273 2.992 1.876 1.00 96.19 201 PHE A N 1
ATOM 1515 C CA . PHE A 1 201 ? 10.438 2.273 2.390 1.00 96.19 201 PHE A CA 1
ATOM 1516 C C . PHE A 1 201 ? 11.550 2.177 1.340 1.00 96.19 201 PHE A C 1
ATOM 1518 O O . PHE A 1 201 ? 11.368 1.627 0.255 1.00 96.19 201 PHE A O 1
ATOM 1525 N N . GLU A 1 202 ? 12.705 2.744 1.655 1.00 95.25 202 GLU A N 1
ATOM 1526 C CA . GLU A 1 202 ? 13.876 2.741 0.791 1.00 95.25 202 GLU A CA 1
ATOM 1527 C C . GLU A 1 202 ? 15.106 2.689 1.682 1.00 95.25 202 GLU A C 1
ATOM 1529 O O . GLU A 1 202 ? 15.259 3.529 2.573 1.00 95.25 202 GLU A O 1
ATOM 1534 N N . ALA A 1 203 ? 15.970 1.701 1.461 1.00 94.69 203 ALA A N 1
ATOM 1535 C CA . ALA A 1 203 ? 17.131 1.498 2.308 1.00 94.69 203 ALA A CA 1
ATOM 1536 C C . ALA A 1 203 ? 18.290 0.833 1.554 1.00 94.69 203 ALA A C 1
ATOM 1538 O O . ALA A 1 203 ? 18.136 0.282 0.464 1.00 94.69 203 ALA A O 1
ATOM 1539 N N . SER A 1 204 ? 19.483 0.901 2.144 1.00 93.50 204 SER A N 1
ATOM 1540 C CA . SER A 1 204 ? 20.662 0.203 1.634 1.00 93.50 204 SER A CA 1
ATOM 1541 C C . SER A 1 204 ? 20.558 -1.311 1.852 1.00 93.50 204 SER A C 1
ATOM 1543 O O . SER A 1 204 ? 19.771 -1.792 2.670 1.00 93.50 204 SER A O 1
ATOM 1545 N N . GLY A 1 205 ? 21.417 -2.071 1.163 1.00 93.31 205 GLY A N 1
ATOM 1546 C CA . GLY A 1 205 ? 21.433 -3.533 1.252 1.00 93.31 205 GLY A CA 1
ATOM 1547 C C . GLY A 1 205 ? 21.594 -4.077 2.675 1.00 93.31 205 GLY A C 1
ATOM 1548 O O . GLY A 1 205 ? 20.926 -5.041 3.013 1.00 93.31 205 GLY A O 1
ATOM 1549 N N . SER A 1 206 ? 22.402 -3.448 3.539 1.00 94.88 206 SER A N 1
ATOM 1550 C CA . SER A 1 206 ? 22.586 -3.918 4.923 1.00 94.88 206 SER A CA 1
ATOM 1551 C C . SER A 1 206 ? 21.324 -3.775 5.776 1.00 94.88 206 SER A C 1
ATOM 1553 O O . SER A 1 206 ? 21.005 -4.670 6.556 1.00 94.88 206 SER A O 1
ATOM 1555 N N . VAL A 1 207 ? 20.580 -2.679 5.609 1.00 95.50 207 VAL A N 1
ATOM 1556 C CA . VAL A 1 207 ? 19.307 -2.465 6.312 1.00 95.50 207 VAL A CA 1
ATOM 1557 C C . VAL A 1 207 ? 18.248 -3.433 5.795 1.00 95.50 207 VAL A C 1
ATOM 1559 O O . VAL A 1 207 ? 17.539 -4.029 6.601 1.00 95.50 207 VAL A O 1
ATOM 1562 N N . VAL A 1 208 ? 18.173 -3.630 4.475 1.00 97.19 208 VAL A N 1
ATOM 1563 C CA . VAL A 1 208 ? 17.258 -4.603 3.857 1.00 97.19 208 VAL A CA 1
ATOM 1564 C C . VAL A 1 208 ? 17.566 -6.021 4.338 1.00 97.19 208 VAL A C 1
ATOM 1566 O O . VAL A 1 208 ? 16.647 -6.723 4.744 1.00 97.19 208 VAL A O 1
ATOM 1569 N N . SER A 1 209 ? 18.836 -6.434 4.362 1.00 97.19 209 SER A N 1
ATOM 1570 C CA . SER A 1 209 ? 19.224 -7.756 4.866 1.00 97.19 209 SER A CA 1
ATOM 1571 C C . SER A 1 209 ? 18.822 -7.953 6.325 1.00 97.19 209 SER A C 1
ATOM 1573 O O . SER A 1 209 ? 18.272 -8.996 6.653 1.00 97.19 209 SER A O 1
ATOM 1575 N N . ARG A 1 210 ? 19.029 -6.945 7.183 1.00 96.69 210 ARG A N 1
ATOM 1576 C CA . ARG A 1 210 ? 18.619 -7.006 8.593 1.00 96.69 210 ARG A CA 1
ATOM 1577 C C . ARG A 1 210 ? 17.099 -7.081 8.750 1.00 96.69 210 ARG A C 1
ATOM 1579 O O . ARG A 1 210 ? 16.626 -7.835 9.587 1.00 96.69 210 ARG A O 1
ATOM 1586 N N . LEU A 1 211 ? 16.341 -6.317 7.958 1.00 97.62 211 LEU A N 1
ATOM 1587 C CA . LEU A 1 211 ? 14.879 -6.414 7.944 1.00 97.62 211 LEU A CA 1
ATOM 1588 C C . LEU A 1 211 ? 14.438 -7.830 7.558 1.00 97.62 211 LEU A C 1
ATOM 1590 O O . LEU A 1 211 ? 13.609 -8.408 8.244 1.00 97.62 211 LEU A O 1
ATOM 1594 N N . ILE A 1 212 ? 15.016 -8.410 6.506 1.00 98.31 212 ILE A N 1
ATOM 1595 C CA . ILE A 1 212 ? 14.679 -9.770 6.062 1.00 98.31 212 ILE A CA 1
ATOM 1596 C C . ILE A 1 212 ? 15.062 -10.812 7.117 1.00 98.31 212 ILE A C 1
ATOM 1598 O O . ILE A 1 212 ? 14.288 -11.726 7.369 1.00 98.31 212 ILE A O 1
ATOM 1602 N N . GLU A 1 213 ? 16.222 -10.666 7.759 1.00 98.06 213 GLU A N 1
ATOM 1603 C CA . GLU A 1 213 ? 16.665 -11.548 8.845 1.00 98.06 213 GLU A CA 1
ATOM 1604 C C . GLU A 1 213 ? 15.705 -11.518 10.044 1.00 98.06 213 GLU A C 1
ATOM 1606 O O . GLU A 1 213 ? 15.460 -12.553 10.658 1.00 98.06 213 GLU A O 1
ATOM 1611 N N . LYS A 1 214 ? 15.166 -10.339 10.380 1.00 98.06 214 LYS A N 1
ATOM 1612 C CA . LYS A 1 214 ? 14.294 -10.142 11.545 1.00 98.06 214 LYS A CA 1
ATOM 1613 C C . LYS A 1 214 ? 12.834 -10.479 11.272 1.00 98.06 214 LYS A C 1
ATOM 1615 O O . LYS A 1 214 ? 12.234 -11.199 12.062 1.00 98.06 214 LYS A O 1
ATOM 1620 N N . ALA A 1 215 ? 12.281 -9.976 10.174 1.00 97.69 215 ALA A N 1
ATOM 1621 C CA . ALA A 1 215 ? 10.882 -10.171 9.813 1.00 97.69 215 ALA A CA 1
ATOM 1622 C C . ALA A 1 215 ? 10.631 -11.546 9.176 1.00 97.69 215 ALA A C 1
ATOM 1624 O O . ALA A 1 215 ? 9.570 -12.127 9.370 1.00 97.69 215 ALA A O 1
ATOM 1625 N N . GLY A 1 216 ? 11.591 -12.091 8.419 1.00 97.00 216 GLY A N 1
ATOM 1626 C CA . GLY A 1 216 ? 11.456 -13.401 7.781 1.00 97.00 216 GLY A CA 1
ATOM 1627 C C . GLY A 1 216 ? 10.164 -13.535 6.966 1.00 97.00 216 GLY A C 1
ATOM 1628 O O . GLY A 1 216 ? 9.903 -12.740 6.062 1.00 97.00 216 GLY A O 1
ATOM 1629 N N . GLU A 1 217 ? 9.351 -14.534 7.313 1.00 96.25 217 GLU A N 1
ATOM 1630 C CA . GLU A 1 217 ? 8.064 -14.830 6.665 1.00 96.25 217 GLU A CA 1
ATOM 1631 C C . GLU A 1 217 ? 6.988 -13.752 6.902 1.00 96.25 217 GLU A C 1
ATOM 1633 O O . GLU A 1 217 ? 6.014 -13.683 6.147 1.00 96.25 217 GLU A O 1
ATOM 1638 N N . ASP A 1 218 ? 7.171 -12.842 7.867 1.00 97.12 218 ASP A N 1
ATOM 1639 C CA . ASP A 1 218 ? 6.261 -11.706 8.057 1.00 97.12 218 ASP A CA 1
ATOM 1640 C C . ASP A 1 218 ? 6.203 -10.825 6.800 1.00 97.12 218 ASP A C 1
ATOM 1642 O O . ASP A 1 218 ? 5.158 -10.246 6.507 1.00 97.12 218 ASP A O 1
ATOM 1646 N N . LEU A 1 219 ? 7.284 -10.765 6.012 1.00 98.06 219 LEU A N 1
ATOM 1647 C CA . LEU A 1 219 ? 7.339 -10.011 4.754 1.00 98.06 219 LEU A CA 1
ATOM 1648 C C . LEU A 1 219 ? 6.573 -10.674 3.605 1.00 98.06 219 LEU A C 1
ATOM 1650 O O . LEU A 1 219 ? 6.215 -9.974 2.658 1.00 98.06 219 LEU A O 1
ATOM 1654 N N . SER A 1 220 ? 6.344 -11.987 3.665 1.00 97.69 220 SER A N 1
ATOM 1655 C CA . SER A 1 220 ? 5.652 -12.721 2.605 1.00 97.69 220 SER A CA 1
ATOM 1656 C C . SER A 1 220 ? 4.211 -12.230 2.482 1.00 97.69 220 SER A C 1
ATOM 1658 O O . SER A 1 220 ? 3.518 -12.109 3.499 1.00 97.69 220 SER A O 1
ATOM 1660 N N . ALA A 1 221 ? 3.754 -11.923 1.270 1.00 97.94 221 ALA A N 1
ATOM 1661 C CA . ALA A 1 221 ? 2.386 -11.470 1.047 1.00 97.94 221 ALA A CA 1
ATOM 1662 C C . ALA A 1 221 ? 1.858 -11.842 -0.334 1.00 97.94 221 ALA A C 1
ATOM 1664 O O . ALA A 1 221 ? 2.618 -11.828 -1.291 1.00 97.94 221 ALA A O 1
ATOM 1665 N N . ASP A 1 222 ? 0.553 -12.074 -0.471 1.00 98.19 222 ASP A N 1
ATOM 1666 C CA . ASP A 1 222 ? -0.081 -12.324 -1.773 1.00 98.19 222 ASP A CA 1
ATOM 1667 C C . ASP A 1 222 ? -0.120 -11.059 -2.634 1.00 98.19 222 ASP A C 1
ATOM 1669 O O . ASP A 1 222 ? 0.176 -11.101 -3.830 1.00 98.19 222 ASP A O 1
ATOM 1673 N N . ILE A 1 223 ? -0.453 -9.922 -2.018 1.00 98.75 223 ILE A N 1
ATOM 1674 C CA . ILE A 1 223 ? -0.564 -8.617 -2.673 1.00 98.75 223 ILE A CA 1
ATOM 1675 C C . ILE A 1 223 ? 0.531 -7.687 -2.146 1.00 98.75 223 ILE A C 1
ATOM 1677 O O . ILE A 1 223 ? 0.657 -7.473 -0.942 1.00 98.75 223 ILE A O 1
ATOM 1681 N N . TYR A 1 224 ? 1.292 -7.052 -3.035 1.00 98.62 224 TYR A N 1
ATOM 1682 C CA . TYR A 1 224 ? 2.317 -6.081 -2.661 1.00 98.62 224 TYR A CA 1
ATOM 1683 C C . TYR A 1 224 ? 2.130 -4.732 -3.352 1.00 98.62 224 TYR A C 1
ATOM 1685 O O . TYR A 1 224 ? 2.144 -4.611 -4.582 1.00 98.62 224 TYR A O 1
ATOM 1693 N N . ARG A 1 225 ? 2.032 -3.675 -2.540 1.00 97.88 225 ARG A N 1
ATOM 1694 C CA . ARG A 1 225 ? 2.186 -2.301 -3.020 1.00 97.88 225 ARG A CA 1
ATOM 1695 C C . ARG A 1 225 ? 3.673 -1.969 -3.118 1.00 97.88 225 ARG A C 1
ATOM 1697 O O . ARG A 1 225 ? 4.321 -1.773 -2.092 1.00 97.88 225 ARG A O 1
ATOM 1704 N N . LEU A 1 226 ? 4.176 -1.800 -4.341 1.00 97.31 226 LEU A N 1
ATOM 1705 C CA . LEU A 1 226 ? 5.571 -1.438 -4.603 1.00 97.31 226 LEU A CA 1
ATOM 1706 C C . LEU A 1 226 ? 6.004 -0.215 -3.792 1.00 97.31 226 LEU A C 1
ATOM 1708 O O . LEU A 1 226 ? 5.351 0.839 -3.810 1.00 97.31 226 LEU A O 1
ATOM 1712 N N . SER A 1 227 ? 7.152 -0.346 -3.133 1.00 95.94 227 SER A N 1
ATOM 1713 C CA . SER A 1 227 ? 7.685 0.700 -2.275 1.00 95.94 227 SER A CA 1
ATOM 1714 C C . SER A 1 227 ? 8.184 1.904 -3.070 1.00 95.94 227 SER A C 1
ATOM 1716 O O . SER A 1 227 ? 8.714 1.754 -4.177 1.00 95.94 227 SER A O 1
ATOM 1718 N N . ASN A 1 228 ? 8.032 3.102 -2.500 1.00 94.25 228 ASN A N 1
ATOM 1719 C CA . ASN A 1 228 ? 8.478 4.382 -3.064 1.00 94.25 228 ASN A CA 1
ATOM 1720 C C . ASN A 1 228 ? 8.173 4.485 -4.566 1.00 94.25 228 ASN A C 1
ATOM 1722 O O . ASN A 1 228 ? 9.058 4.710 -5.393 1.00 94.25 228 ASN A O 1
ATOM 1726 N N . GLU A 1 229 ? 6.903 4.256 -4.915 1.00 92.56 229 GLU A N 1
ATOM 1727 C CA . GLU A 1 229 ? 6.378 4.418 -6.275 1.00 92.56 229 GLU A CA 1
ATOM 1728 C C . GLU A 1 229 ? 6.979 3.436 -7.312 1.00 92.56 229 GLU A C 1
ATOM 1730 O O . GLU A 1 229 ? 6.836 3.638 -8.519 1.00 92.56 229 GLU A O 1
ATOM 1735 N N . GLY A 1 230 ? 7.635 2.356 -6.871 1.00 94.62 230 GLY A N 1
ATOM 1736 C CA . GLY A 1 230 ? 8.344 1.416 -7.747 1.00 94.62 230 GLY A CA 1
ATOM 1737 C C . GLY A 1 230 ? 9.777 1.848 -8.072 1.00 94.62 230 GLY A C 1
ATOM 1738 O O . GLY A 1 230 ? 10.262 1.603 -9.179 1.00 94.62 230 GLY A O 1
ATOM 1739 N N . ASN A 1 231 ? 10.451 2.522 -7.135 1.00 94.00 231 ASN A N 1
ATOM 1740 C CA . ASN A 1 231 ? 11.882 2.813 -7.226 1.00 94.00 231 ASN A CA 1
ATOM 1741 C C . ASN A 1 231 ? 12.715 1.520 -7.140 1.00 94.00 231 ASN A C 1
ATOM 1743 O O . ASN A 1 231 ? 12.502 0.676 -6.271 1.00 94.00 231 ASN A O 1
ATOM 1747 N N . TYR A 1 232 ? 13.688 1.376 -8.034 1.00 93.75 232 TYR A N 1
ATOM 1748 C CA . TYR A 1 232 ? 14.619 0.256 -8.085 1.00 93.75 232 TYR A CA 1
ATOM 1749 C C . TYR A 1 232 ? 16.052 0.789 -8.275 1.00 93.75 232 TYR A C 1
ATOM 1751 O O . TYR A 1 232 ? 16.239 1.692 -9.094 1.00 93.75 232 TYR A O 1
ATOM 1759 N N . PRO A 1 233 ? 17.070 0.246 -7.574 1.00 93.56 233 PRO A N 1
ATOM 1760 C CA . PRO A 1 233 ? 17.013 -0.939 -6.709 1.00 93.56 233 PRO A CA 1
ATOM 1761 C C . PRO A 1 233 ? 16.765 -0.655 -5.220 1.00 93.56 233 PRO A C 1
ATOM 1763 O O . PRO A 1 233 ? 16.591 -1.601 -4.465 1.00 93.56 233 PRO A O 1
ATOM 1766 N N . LEU A 1 234 ? 16.770 0.599 -4.761 1.00 92.69 234 LEU A N 1
ATOM 1767 C CA . LEU A 1 234 ? 16.831 0.889 -3.318 1.00 92.69 234 LEU A CA 1
ATOM 1768 C C . LEU A 1 234 ? 15.536 0.569 -2.551 1.00 92.69 234 LEU A C 1
ATOM 1770 O O . LEU A 1 234 ? 15.593 0.186 -1.386 1.00 92.69 234 LEU A O 1
ATOM 1774 N N . ALA A 1 235 ? 14.372 0.725 -3.187 1.00 95.75 235 ALA A N 1
ATOM 1775 C CA . ALA A 1 235 ? 13.077 0.499 -2.539 1.00 95.75 235 ALA A CA 1
ATOM 1776 C C . ALA A 1 235 ? 12.489 -0.888 -2.841 1.00 95.75 235 ALA A C 1
ATOM 1778 O O . ALA A 1 235 ? 11.700 -1.407 -2.062 1.00 95.75 235 ALA A O 1
ATOM 1779 N N . ASN A 1 236 ? 12.886 -1.496 -3.964 1.00 97.44 236 ASN A N 1
ATOM 1780 C CA . ASN A 1 236 ? 12.364 -2.775 -4.455 1.00 97.44 236 ASN A CA 1
ATOM 1781 C C . ASN A 1 236 ? 13.510 -3.682 -4.938 1.00 97.44 236 ASN A C 1
ATOM 1783 O O . ASN A 1 236 ? 13.476 -4.205 -6.049 1.00 97.44 236 ASN A O 1
ATOM 1787 N N . SER A 1 237 ? 14.582 -3.811 -4.149 1.00 97.12 237 SER A N 1
ATOM 1788 C CA . SER A 1 237 ? 15.730 -4.656 -4.515 1.00 97.12 237 SER A CA 1
ATOM 1789 C C . SER A 1 237 ? 15.298 -6.105 -4.766 1.00 97.12 237 SER A C 1
ATOM 1791 O O . SER A 1 237 ? 14.350 -6.581 -4.146 1.00 97.12 237 SER A O 1
ATOM 1793 N N . ARG A 1 238 ? 16.023 -6.846 -5.617 1.00 96.75 238 ARG A N 1
ATOM 1794 C CA . ARG A 1 238 ? 15.732 -8.276 -5.851 1.00 96.75 238 ARG A CA 1
ATOM 1795 C C . ARG A 1 238 ? 15.682 -9.084 -4.555 1.00 96.75 238 ARG A C 1
ATOM 1797 O O . ARG A 1 238 ? 14.820 -9.939 -4.422 1.00 96.75 238 ARG A O 1
ATOM 1804 N N . THR A 1 239 ? 16.563 -8.792 -3.599 1.00 97.19 239 THR A N 1
ATOM 1805 C CA . THR A 1 239 ? 16.573 -9.453 -2.286 1.00 97.19 239 THR A CA 1
ATOM 1806 C C . THR A 1 239 ? 15.273 -9.209 -1.523 1.00 97.19 239 THR A C 1
ATOM 1808 O O . THR A 1 239 ? 14.699 -10.155 -0.998 1.00 97.19 239 THR A O 1
ATOM 1811 N N . LEU A 1 240 ? 14.776 -7.967 -1.510 1.00 97.88 240 LEU A N 1
ATOM 1812 C CA . LEU A 1 240 ? 13.505 -7.639 -0.866 1.00 97.88 240 LEU A CA 1
ATOM 1813 C C . LEU A 1 240 ? 12.317 -8.273 -1.600 1.00 97.88 240 LEU A C 1
ATOM 1815 O O . LEU A 1 240 ? 11.479 -8.899 -0.962 1.00 97.88 240 LEU A O 1
ATOM 1819 N N . LEU A 1 241 ? 12.268 -8.181 -2.932 1.00 97.81 241 LEU A N 1
ATOM 1820 C CA . LEU A 1 241 ? 11.197 -8.796 -3.725 1.00 97.81 241 LEU A CA 1
ATOM 1821 C C . LEU A 1 241 ? 11.151 -10.325 -3.540 1.00 97.81 241 LEU A C 1
ATOM 1823 O O . LEU A 1 241 ? 10.070 -10.892 -3.415 1.00 97.81 241 LEU A O 1
ATOM 1827 N N . ASN A 1 242 ? 12.313 -10.978 -3.428 1.00 97.38 242 ASN A N 1
ATOM 1828 C CA . ASN A 1 242 ? 12.421 -12.411 -3.135 1.00 97.38 242 ASN A CA 1
ATOM 1829 C C . ASN A 1 242 ? 11.970 -12.790 -1.717 1.00 97.38 242 ASN A C 1
ATOM 1831 O O . ASN A 1 242 ? 11.637 -13.951 -1.500 1.00 97.38 242 ASN A O 1
ATOM 1835 N N . ALA A 1 243 ? 12.003 -11.864 -0.756 1.00 97.88 243 ALA A N 1
ATOM 1836 C CA . ALA A 1 243 ? 11.467 -12.093 0.585 1.00 97.88 243 ALA A CA 1
ATOM 1837 C C . ALA A 1 243 ? 9.942 -11.913 0.615 1.00 97.88 243 ALA A C 1
ATOM 1839 O O . ALA A 1 243 ? 9.254 -12.683 1.271 1.00 97.88 243 ALA A O 1
ATOM 1840 N N . ILE A 1 244 ? 9.421 -10.939 -0.140 1.00 98.25 244 ILE A N 1
ATOM 1841 C CA . ILE A 1 244 ? 7.982 -10.641 -0.204 1.00 98.25 244 ILE A CA 1
ATOM 1842 C C . ILE A 1 244 ? 7.211 -11.690 -1.019 1.00 98.25 244 ILE A C 1
ATOM 1844 O O . ILE A 1 244 ? 6.097 -12.041 -0.652 1.00 98.25 244 ILE A O 1
ATOM 1848 N N . LYS A 1 245 ? 7.790 -12.184 -2.125 1.00 96.50 245 LYS A N 1
ATOM 1849 C CA . LYS A 1 245 ? 7.228 -13.261 -2.971 1.00 96.50 245 LYS A CA 1
ATOM 1850 C C . LYS A 1 245 ? 5.777 -13.030 -3.428 1.00 96.50 245 LYS A C 1
ATOM 1852 O O . LYS A 1 245 ? 5.007 -13.975 -3.547 1.00 96.50 245 LYS A O 1
ATOM 1857 N N . ALA A 1 246 ? 5.422 -11.777 -3.713 1.00 97.94 246 ALA A N 1
ATOM 1858 C CA . ALA A 1 246 ? 4.049 -11.432 -4.061 1.00 97.94 246 ALA A CA 1
ATOM 1859 C C . ALA A 1 246 ? 3.567 -11.988 -5.399 1.00 97.94 246 ALA A C 1
ATOM 1861 O O . ALA A 1 246 ? 4.281 -11.919 -6.403 1.00 97.94 246 ALA A O 1
ATOM 1862 N N . ARG A 1 247 ? 2.310 -12.443 -5.381 1.00 97.62 247 ARG A N 1
ATOM 1863 C CA . ARG A 1 247 ? 1.547 -12.952 -6.527 1.00 97.62 247 ARG A CA 1
ATOM 1864 C C . ARG A 1 247 ? 0.864 -11.847 -7.319 1.00 97.62 247 ARG A C 1
ATOM 1866 O O . ARG A 1 247 ? 0.701 -11.968 -8.526 1.00 97.62 247 ARG A O 1
ATOM 1873 N N . TYR A 1 248 ? 0.498 -10.763 -6.640 1.00 98.50 248 TYR A N 1
ATOM 1874 C CA . TYR A 1 248 ? -0.124 -9.573 -7.205 1.00 98.50 248 TYR A CA 1
ATOM 1875 C C . TYR A 1 248 ? 0.653 -8.339 -6.774 1.00 98.50 248 TYR A C 1
ATOM 1877 O O . TYR A 1 248 ? 0.960 -8.149 -5.598 1.00 98.50 248 TYR A O 1
ATOM 1885 N N . VAL A 1 249 ? 0.961 -7.459 -7.717 1.00 98.19 249 VAL A N 1
ATOM 1886 C CA . VAL A 1 249 ? 1.841 -6.319 -7.470 1.00 98.19 249 VAL A CA 1
ATOM 1887 C C . VAL A 1 249 ? 1.230 -5.077 -8.077 1.00 98.19 249 VAL A C 1
ATOM 1889 O O . VAL A 1 249 ? 0.766 -5.098 -9.215 1.00 98.19 249 VAL A O 1
ATOM 1892 N N . PHE A 1 250 ? 1.256 -3.961 -7.356 1.00 97.75 250 PHE A N 1
ATOM 1893 C CA . PHE A 1 250 ? 0.801 -2.697 -7.921 1.00 97.75 250 PHE A CA 1
ATOM 1894 C C . PHE A 1 250 ? 1.646 -1.503 -7.500 1.00 97.75 250 PHE A C 1
ATOM 1896 O O . PHE A 1 250 ? 2.276 -1.485 -6.443 1.00 97.75 250 PHE A O 1
ATOM 1903 N N . THR A 1 251 ? 1.628 -0.458 -8.327 1.00 94.69 251 THR A N 1
ATOM 1904 C CA . THR A 1 251 ? 2.238 0.837 -8.008 1.00 94.69 251 THR A CA 1
ATOM 1905 C C . THR A 1 251 ? 1.246 1.989 -8.103 1.00 94.69 251 THR A C 1
ATOM 1907 O O . THR A 1 251 ? 0.324 2.003 -8.925 1.00 94.69 251 THR A O 1
ATOM 1910 N N . SER A 1 252 ? 1.486 3.001 -7.270 1.00 86.69 252 SER A N 1
ATOM 1911 C CA . SER A 1 252 ? 0.858 4.317 -7.358 1.00 86.69 252 SER A CA 1
ATOM 1912 C C . SER A 1 252 ? 1.929 5.395 -7.508 1.00 86.69 252 SER A C 1
ATOM 1914 O O . SER A 1 252 ? 2.413 5.937 -6.515 1.00 86.69 252 SER A O 1
ATOM 1916 N N . SER A 1 253 ? 2.342 5.662 -8.753 1.00 77.81 253 SER A N 1
ATOM 1917 C CA . SER A 1 253 ? 3.523 6.480 -9.059 1.00 77.81 253 SER A CA 1
ATOM 1918 C C . SER A 1 253 ? 3.240 7.820 -9.745 1.00 77.81 253 SER A C 1
ATOM 1920 O O . SER A 1 253 ? 2.255 8.011 -10.468 1.00 77.81 253 SER A O 1
ATOM 1922 N N . GLU A 1 254 ? 4.165 8.766 -9.556 1.00 70.75 254 GLU A N 1
ATOM 1923 C CA . GLU A 1 254 ? 4.316 9.963 -10.377 1.00 70.75 254 GLU A CA 1
ATOM 1924 C C . GLU A 1 254 ? 5.399 9.793 -11.449 1.00 70.75 254 GLU A C 1
ATOM 1926 O O . GLU A 1 254 ? 6.558 9.475 -11.190 1.00 70.75 254 GLU A O 1
ATOM 1931 N N . HIS A 1 255 ? 5.060 10.187 -12.669 1.00 63.03 255 HIS A N 1
ATOM 1932 C CA . HIS A 1 255 ? 5.975 10.166 -13.809 1.00 63.03 255 HIS A CA 1
ATOM 1933 C C . HIS A 1 255 ? 7.155 11.131 -13.722 1.00 63.03 255 HIS A C 1
ATOM 1935 O O . HIS A 1 255 ? 8.168 10.902 -14.376 1.00 63.03 255 HIS A O 1
ATOM 1941 N N . LYS A 1 256 ? 7.068 12.205 -12.923 1.00 66.62 256 LYS A N 1
ATOM 1942 C CA . LYS A 1 256 ? 8.166 13.184 -12.798 1.00 66.62 256 LYS A CA 1
ATOM 1943 C C . LYS A 1 256 ? 9.468 12.556 -12.301 1.00 66.62 256 LYS A C 1
ATOM 1945 O O . LYS A 1 256 ? 10.531 13.116 -12.542 1.00 66.62 256 LYS A O 1
ATOM 1950 N N . LYS A 1 257 ? 9.381 11.410 -11.623 1.00 76.12 257 LYS A N 1
ATOM 1951 C CA . LYS A 1 257 ? 10.532 10.658 -11.122 1.00 76.12 257 LYS A CA 1
ATOM 1952 C C . LYS A 1 257 ? 10.965 9.513 -12.043 1.00 76.12 257 LYS A C 1
ATOM 1954 O O . LYS A 1 257 ? 11.909 8.813 -11.700 1.00 76.12 257 LYS A O 1
AT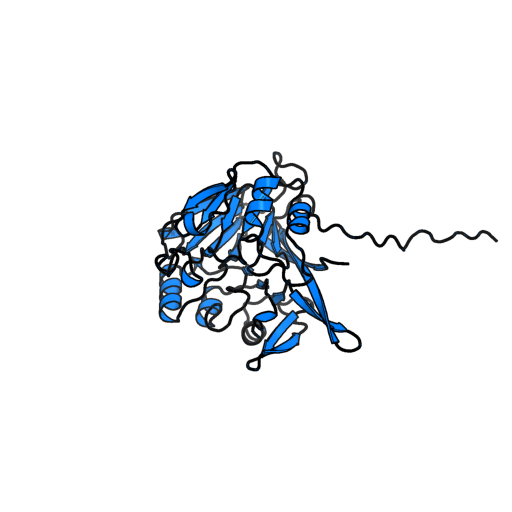OM 1959 N N . SER A 1 258 ? 10.305 9.325 -13.189 1.00 86.75 258 SER A N 1
ATOM 1960 C CA . SER A 1 258 ? 10.535 8.185 -14.086 1.00 86.75 258 SER A CA 1
ATOM 1961 C C . SER A 1 258 ? 10.368 6.842 -13.361 1.00 86.75 258 SER A C 1
ATOM 1963 O O . SER A 1 258 ? 11.265 5.999 -13.385 1.00 86.75 258 SER A O 1
ATOM 1965 N N . LEU A 1 259 ? 9.220 6.683 -12.691 1.00 89.75 259 LEU A N 1
ATOM 1966 C CA . LEU A 1 259 ? 8.824 5.498 -11.928 1.00 89.75 259 LEU A CA 1
ATOM 1967 C C . LEU A 1 259 ? 7.434 4.994 -12.376 1.00 89.75 259 LEU A C 1
ATOM 1969 O O . LEU A 1 259 ? 6.591 5.816 -12.760 1.00 89.75 259 LEU A O 1
ATOM 1973 N N . PRO A 1 260 ? 7.155 3.680 -12.305 1.00 93.94 260 PRO A N 1
ATOM 1974 C CA . PRO A 1 260 ? 8.037 2.605 -11.834 1.00 93.94 260 PRO A CA 1
ATOM 1975 C C . PRO A 1 260 ? 9.161 2.272 -12.831 1.00 93.94 260 PRO A C 1
ATOM 1977 O O . PRO A 1 260 ? 9.140 2.689 -13.990 1.00 93.94 260 PRO A O 1
ATOM 1980 N N . ARG A 1 261 ? 10.161 1.526 -12.365 1.00 95.69 261 ARG A N 1
ATOM 1981 C CA . ARG A 1 261 ? 11.328 1.084 -13.144 1.00 95.69 261 ARG A CA 1
ATOM 1982 C C . ARG A 1 261 ? 11.029 -0.197 -13.931 1.00 95.69 261 ARG A C 1
ATOM 1984 O O . ARG A 1 261 ? 10.413 -1.109 -13.383 1.00 95.69 261 ARG A O 1
ATOM 1991 N N . CYS A 1 262 ? 11.454 -0.288 -15.195 1.00 96.50 262 CYS A N 1
ATOM 1992 C CA . CYS A 1 262 ? 11.201 -1.481 -16.025 1.00 96.50 262 CYS A CA 1
ATOM 1993 C C . CYS A 1 262 ? 11.899 -2.739 -15.495 1.00 96.50 262 CYS A C 1
ATOM 1995 O O . CYS A 1 262 ? 11.432 -3.848 -15.725 1.00 96.50 262 CYS A O 1
ATOM 1997 N N . GLU A 1 263 ? 12.944 -2.568 -14.694 1.00 96.69 263 GLU A N 1
ATOM 1998 C CA . GLU A 1 263 ? 13.648 -3.630 -13.982 1.00 96.69 263 GLU A CA 1
ATOM 1999 C C . GLU A 1 263 ? 12.718 -4.433 -13.046 1.00 96.69 263 GLU A C 1
ATOM 2001 O O . GLU A 1 263 ? 12.970 -5.610 -12.794 1.00 96.69 263 GLU A O 1
ATOM 2006 N N . ILE A 1 264 ? 11.624 -3.826 -12.564 1.00 96.50 264 ILE A N 1
ATOM 2007 C CA . ILE A 1 264 ? 10.589 -4.513 -11.774 1.00 96.50 264 ILE A CA 1
ATOM 2008 C C . ILE A 1 264 ? 9.742 -5.421 -12.671 1.00 96.50 264 ILE A C 1
ATOM 2010 O O . ILE A 1 264 ? 9.500 -6.574 -12.322 1.00 96.50 264 ILE A O 1
ATOM 2014 N N . TYR A 1 265 ? 9.334 -4.935 -13.846 1.00 96.12 265 TYR A N 1
ATOM 2015 C CA . TYR A 1 265 ? 8.662 -5.774 -14.840 1.00 96.12 265 TYR A CA 1
ATOM 2016 C C . TYR A 1 265 ? 9.565 -6.934 -15.278 1.00 96.12 265 TYR A C 1
ATOM 2018 O O . TYR A 1 265 ? 9.125 -8.080 -15.312 1.00 96.12 265 TYR A O 1
ATOM 2026 N N . ASP A 1 266 ? 10.847 -6.662 -15.532 1.00 96.50 266 ASP A N 1
ATOM 2027 C CA . ASP A 1 266 ? 11.819 -7.691 -15.901 1.00 96.50 266 ASP A CA 1
ATOM 2028 C C . ASP A 1 266 ? 12.035 -8.739 -14.806 1.00 96.50 266 ASP A C 1
ATOM 2030 O O . ASP A 1 266 ? 12.342 -9.884 -15.126 1.00 96.50 266 ASP A O 1
ATOM 2034 N N . TYR A 1 267 ? 11.895 -8.363 -13.532 1.00 96.69 267 TYR A N 1
ATOM 2035 C CA . TYR A 1 267 ? 11.912 -9.307 -12.419 1.00 96.69 267 TYR A CA 1
ATOM 2036 C C . TYR A 1 267 ? 10.681 -10.218 -12.443 1.00 96.69 267 TYR A C 1
ATOM 2038 O O . TYR A 1 267 ? 10.835 -11.435 -12.397 1.00 96.69 267 TYR A O 1
ATOM 2046 N N . TYR A 1 268 ? 9.479 -9.645 -12.539 1.00 96.44 268 TYR A N 1
ATOM 2047 C CA . TYR A 1 268 ? 8.237 -10.410 -12.421 1.00 96.44 268 TYR A CA 1
ATOM 2048 C C . TYR A 1 268 ? 7.896 -11.234 -13.662 1.00 96.44 268 TYR A C 1
ATOM 2050 O O . TYR A 1 268 ? 7.371 -12.330 -13.521 1.00 96.44 268 TYR A O 1
ATOM 2058 N N . LYS A 1 269 ? 8.263 -10.791 -14.869 1.00 93.75 269 LYS A N 1
ATOM 2059 C CA . LYS A 1 269 ? 8.014 -11.567 -16.099 1.00 93.75 269 LYS A CA 1
ATOM 2060 C C . LYS A 1 269 ? 8.739 -12.923 -16.133 1.00 93.75 269 LYS A C 1
ATOM 2062 O O . LYS A 1 269 ? 8.434 -13.747 -16.984 1.00 93.75 269 LYS A O 1
ATOM 2067 N N . THR A 1 270 ? 9.752 -13.113 -15.283 1.00 90.81 270 THR A N 1
ATOM 2068 C CA . THR A 1 270 ? 10.531 -14.357 -15.172 1.00 90.81 270 THR A CA 1
ATOM 2069 C C . THR A 1 270 ? 10.379 -15.024 -13.805 1.00 90.81 270 THR A C 1
ATOM 2071 O O . THR A 1 270 ? 11.187 -15.887 -13.474 1.00 90.81 270 THR A O 1
ATOM 2074 N N . ASN A 1 271 ? 9.466 -14.550 -12.956 1.00 90.81 271 ASN A N 1
ATOM 2075 C CA . ASN A 1 271 ? 9.300 -15.055 -11.597 1.00 90.81 271 ASN A CA 1
ATOM 2076 C C . ASN A 1 271 ? 8.065 -15.950 -11.531 1.00 90.81 271 ASN A C 1
ATOM 2078 O O . ASN A 1 271 ? 6.965 -15.475 -11.779 1.00 90.81 271 ASN A O 1
ATOM 2082 N N . ASP A 1 272 ? 8.244 -17.205 -11.136 1.00 88.31 272 ASP A N 1
ATOM 2083 C CA . ASP A 1 272 ? 7.155 -18.188 -11.115 1.00 88.31 272 ASP A CA 1
ATOM 2084 C C . ASP A 1 272 ? 6.125 -17.951 -9.993 1.00 88.31 272 ASP A C 1
ATOM 2086 O O . ASP A 1 272 ? 5.085 -18.600 -9.974 1.00 88.31 272 ASP A O 1
ATOM 2090 N N . ASN A 1 273 ? 6.389 -17.032 -9.053 1.00 89.12 273 ASN A N 1
ATOM 2091 C CA . ASN A 1 273 ? 5.443 -16.698 -7.985 1.00 89.12 273 ASN A CA 1
ATOM 2092 C C . ASN A 1 273 ? 4.366 -15.696 -8.420 1.00 89.12 273 ASN A C 1
ATOM 2094 O O . ASN A 1 273 ? 3.454 -15.464 -7.638 1.00 89.12 273 ASN A O 1
ATOM 2098 N N . ILE A 1 274 ? 4.475 -15.043 -9.585 1.00 94.94 274 ILE A N 1
ATOM 2099 C CA . ILE A 1 274 ? 3.455 -14.075 -10.017 1.00 94.94 274 ILE A CA 1
ATOM 2100 C C . ILE A 1 274 ? 2.322 -14.773 -10.766 1.00 94.94 274 ILE A C 1
ATOM 2102 O O . ILE A 1 274 ? 2.560 -15.628 -11.617 1.00 94.94 274 ILE A O 1
ATOM 2106 N N . ASP A 1 275 ? 1.086 -14.365 -10.493 1.00 95.75 275 ASP A N 1
ATOM 2107 C CA . ASP A 1 275 ? -0.071 -14.937 -11.170 1.00 95.75 275 ASP A CA 1
ATOM 2108 C C . ASP A 1 275 ? -0.161 -14.445 -12.621 1.00 95.75 275 ASP A C 1
ATOM 2110 O O . ASP A 1 275 ? 0.089 -13.273 -12.932 1.00 95.75 275 ASP A O 1
ATOM 2114 N N . HIS A 1 276 ? -0.579 -15.344 -13.510 1.00 95.75 276 HIS A N 1
ATOM 2115 C CA . HIS A 1 276 ? -0.910 -15.012 -14.889 1.00 95.75 276 HIS A CA 1
ATOM 2116 C C . HIS A 1 276 ? -2.330 -14.460 -14.990 1.00 95.75 276 HIS A C 1
ATOM 2118 O O . HIS A 1 276 ? -3.274 -15.019 -14.434 1.00 95.75 276 HIS A O 1
ATOM 2124 N N . VAL A 1 277 ? -2.480 -13.363 -15.727 1.00 95.88 277 VAL A N 1
ATOM 2125 C CA . VAL A 1 277 ? -3.749 -12.639 -15.879 1.00 95.88 277 VAL A CA 1
ATOM 2126 C C . VAL A 1 277 ? -3.925 -12.159 -17.314 1.00 95.88 277 VAL A C 1
ATOM 2128 O O . VAL A 1 277 ? -2.993 -12.190 -18.120 1.00 95.88 277 VAL A O 1
ATOM 2131 N N . GLU A 1 278 ? -5.125 -11.679 -17.633 1.00 95.31 278 GLU A N 1
ATOM 2132 C CA . GLU A 1 278 ? -5.374 -11.017 -18.909 1.00 95.31 278 GLU A CA 1
ATOM 2133 C C . GLU A 1 278 ? -4.471 -9.791 -19.100 1.00 95.31 278 GLU A C 1
ATOM 2135 O O . GLU A 1 278 ? -4.126 -9.075 -18.151 1.00 95.31 278 GLU A O 1
ATOM 2140 N N . ARG A 1 279 ? -4.122 -9.530 -20.365 1.00 96.50 279 ARG A N 1
ATOM 2141 C CA . ARG A 1 279 ? -3.344 -8.351 -20.747 1.00 96.50 279 ARG A CA 1
ATOM 2142 C C . ARG A 1 279 ? -4.028 -7.079 -20.275 1.00 96.50 279 ARG A C 1
ATOM 2144 O O . ARG A 1 279 ? -5.205 -6.852 -20.545 1.00 96.50 279 ARG A O 1
ATOM 2151 N N . HIS A 1 280 ? -3.255 -6.214 -19.644 1.00 95.00 280 HIS A N 1
ATOM 2152 C CA . HIS A 1 280 ? -3.725 -4.935 -19.135 1.00 95.00 280 HIS A CA 1
ATOM 2153 C C . HIS A 1 280 ? -2.636 -3.876 -19.290 1.00 95.00 280 HIS A C 1
ATOM 2155 O O . HIS A 1 280 ? -1.459 -4.217 -19.320 1.00 95.00 280 HIS A O 1
ATOM 2161 N N . PRO A 1 281 ? -2.992 -2.588 -19.383 1.00 94.81 281 PRO A N 1
ATOM 2162 C CA . PRO A 1 281 ? -2.018 -1.561 -19.703 1.00 94.81 281 PRO A CA 1
ATOM 2163 C C . PRO A 1 281 ? -1.114 -1.265 -18.499 1.00 94.81 281 PRO A C 1
ATOM 2165 O O . PRO A 1 281 ? -1.584 -0.980 -17.394 1.00 94.81 281 PRO A O 1
ATOM 2168 N N . TYR A 1 282 ? 0.195 -1.254 -18.735 1.00 95.06 282 TYR A N 1
ATOM 2169 C CA . TYR A 1 282 ? 1.226 -0.914 -17.761 1.00 95.06 282 TYR A CA 1
ATOM 2170 C C . TYR A 1 282 ? 2.274 0.019 -18.374 1.00 95.06 282 TYR A C 1
ATOM 2172 O O . TYR A 1 282 ? 2.552 0.012 -19.574 1.00 95.06 282 TYR A O 1
ATOM 2180 N N . THR A 1 283 ? 2.891 0.840 -17.531 1.00 94.12 283 THR A N 1
ATOM 2181 C CA . THR A 1 283 ? 3.964 1.747 -17.934 1.00 94.12 283 THR A CA 1
ATOM 2182 C C . THR A 1 283 ? 5.135 1.622 -16.975 1.00 94.12 283 THR A C 1
ATOM 2184 O O . THR A 1 283 ? 4.952 1.664 -15.760 1.00 94.12 283 THR A O 1
ATOM 2187 N N . CYS A 1 284 ? 6.348 1.615 -17.522 1.00 95.19 284 CYS A N 1
ATOM 2188 C CA . CYS A 1 284 ? 7.586 1.738 -16.764 1.00 95.19 284 CYS A CA 1
ATOM 2189 C C . CYS A 1 284 ? 8.604 2.649 -17.465 1.00 95.19 284 CYS A C 1
ATOM 2191 O O . CYS A 1 284 ? 8.385 3.131 -18.580 1.00 95.19 284 CYS A O 1
ATOM 2193 N N . TYR A 1 285 ? 9.729 2.896 -16.794 1.00 94.75 285 TYR A N 1
ATOM 2194 C CA . TYR A 1 285 ? 10.853 3.663 -17.322 1.00 94.75 285 TYR A CA 1
ATOM 2195 C C . TYR A 1 285 ? 12.146 2.857 -17.275 1.00 94.75 285 TYR A C 1
ATOM 2197 O O . TYR A 1 285 ? 12.493 2.294 -16.236 1.00 94.75 285 TYR A O 1
ATOM 2205 N N . ASP A 1 286 ? 12.878 2.851 -18.386 1.00 93.81 286 ASP A N 1
ATOM 2206 C CA . ASP A 1 286 ? 14.149 2.135 -18.510 1.00 93.81 286 ASP A CA 1
ATOM 2207 C C . ASP A 1 286 ? 15.323 2.860 -17.812 1.00 93.81 286 ASP A C 1
ATOM 2209 O O . ASP A 1 286 ? 15.181 3.954 -17.245 1.00 93.81 286 ASP A O 1
ATOM 2213 N N . ALA A 1 287 ? 16.523 2.270 -17.869 1.00 90.38 287 ALA A N 1
ATOM 2214 C CA . ALA A 1 287 ? 17.796 2.853 -17.409 1.00 90.38 287 ALA A CA 1
ATOM 2215 C C . ALA A 1 287 ? 18.014 4.309 -17.868 1.00 90.38 287 ALA A C 1
ATOM 2217 O O . ALA A 1 287 ? 18.501 5.138 -17.099 1.00 90.38 287 ALA A O 1
ATOM 2218 N N . ASN A 1 288 ? 17.567 4.643 -19.080 1.00 92.00 288 ASN A N 1
ATOM 2219 C CA . ASN A 1 288 ? 17.701 5.959 -19.703 1.00 92.00 288 ASN A CA 1
ATOM 2220 C C . ASN A 1 288 ? 16.520 6.894 -19.402 1.00 92.00 288 ASN A C 1
ATOM 2222 O O . ASN A 1 288 ? 16.414 7.967 -19.998 1.00 92.00 288 ASN A O 1
ATOM 2226 N N . LYS A 1 289 ? 15.627 6.503 -18.483 1.00 89.94 289 LYS A N 1
ATOM 2227 C CA . LYS A 1 289 ? 14.395 7.223 -18.128 1.00 89.94 289 LYS A CA 1
ATOM 2228 C C . LYS A 1 289 ? 13.430 7.370 -19.307 1.00 89.94 289 LYS A C 1
ATOM 2230 O O . LYS A 1 289 ? 12.572 8.258 -19.295 1.00 89.94 289 LYS A O 1
ATOM 2235 N N . LYS A 1 290 ? 13.538 6.503 -20.314 1.00 92.31 290 LYS A N 1
ATOM 2236 C CA . LYS A 1 290 ? 12.617 6.451 -21.443 1.00 92.31 290 LYS A CA 1
ATOM 2237 C C . LYS A 1 290 ? 11.362 5.690 -21.037 1.00 92.31 290 LYS A C 1
ATOM 2239 O O . LYS A 1 290 ? 11.430 4.602 -20.469 1.00 92.31 290 LYS A O 1
ATOM 2244 N N . LEU A 1 291 ? 10.220 6.292 -21.347 1.00 92.12 291 LEU A N 1
ATOM 2245 C CA . LEU A 1 291 ? 8.903 5.701 -21.162 1.00 92.12 291 LEU A CA 1
ATOM 2246 C C . LEU A 1 291 ? 8.750 4.438 -22.021 1.00 92.12 291 LEU A C 1
ATOM 2248 O O . LEU A 1 291 ? 9.001 4.488 -23.228 1.00 92.12 291 LEU A O 1
ATOM 2252 N N . THR A 1 292 ? 8.279 3.357 -21.409 1.00 93.00 292 THR A N 1
ATOM 2253 C CA . THR A 1 292 ? 7.905 2.108 -22.078 1.00 93.00 292 THR A CA 1
ATOM 2254 C C . THR A 1 292 ? 6.498 1.718 -21.643 1.00 93.00 292 THR A C 1
ATOM 2256 O O . THR A 1 292 ? 6.210 1.677 -20.447 1.00 93.00 292 THR A O 1
ATOM 2259 N N . ASN A 1 293 ? 5.633 1.436 -22.615 1.00 91.38 293 ASN A N 1
ATOM 2260 C CA . ASN A 1 293 ? 4.310 0.871 -22.371 1.00 91.38 293 ASN A CA 1
ATOM 2261 C C . ASN A 1 293 ? 4.347 -0.619 -22.672 1.00 91.38 293 ASN A C 1
ATOM 2263 O O . ASN A 1 293 ? 4.973 -1.041 -23.645 1.00 91.38 293 ASN A O 1
ATOM 2267 N N . ILE A 1 294 ? 3.703 -1.389 -21.811 1.00 92.94 294 ILE A N 1
ATOM 2268 C CA . ILE A 1 294 ? 3.728 -2.844 -21.814 1.00 92.94 294 ILE A CA 1
ATOM 2269 C C . ILE A 1 294 ? 2.311 -3.306 -21.501 1.00 92.94 294 ILE A C 1
ATOM 2271 O O . ILE A 1 294 ? 1.647 -2.693 -20.671 1.00 92.94 294 ILE A O 1
ATOM 2275 N N . ASP A 1 295 ? 1.892 -4.400 -22.122 1.00 94.19 295 ASP A N 1
ATOM 2276 C CA . ASP A 1 295 ? 0.661 -5.099 -21.769 1.00 94.19 295 ASP A CA 1
ATOM 2277 C C . ASP A 1 295 ? 1.030 -6.455 -21.138 1.00 94.19 295 ASP A C 1
ATOM 2279 O O . ASP A 1 295 ? 1.050 -7.466 -21.847 1.00 94.19 295 ASP A O 1
ATOM 2283 N N . PRO A 1 296 ? 1.450 -6.490 -19.854 1.00 94.31 296 PRO A N 1
ATOM 2284 C CA . PRO A 1 296 ? 1.862 -7.723 -19.189 1.00 94.31 296 PRO A CA 1
ATOM 2285 C C . PRO A 1 296 ? 0.737 -8.765 -19.131 1.00 94.31 296 PRO A C 1
ATOM 2287 O O . PRO A 1 296 ? -0.424 -8.432 -18.916 1.00 94.31 296 PRO A O 1
ATOM 2290 N N . GLU A 1 297 ? 1.114 -10.041 -19.238 1.00 95.50 297 GLU A N 1
ATOM 2291 C CA . GLU A 1 297 ? 0.266 -11.219 -18.956 1.00 95.50 297 GLU A CA 1
ATOM 2292 C C . GLU A 1 297 ? 0.522 -11.769 -17.537 1.00 95.50 297 GLU A C 1
ATOM 2294 O O . GLU A 1 297 ? 0.378 -12.960 -17.263 1.00 95.50 297 GLU A O 1
ATOM 2299 N N . VAL A 1 298 ? 0.976 -10.895 -16.637 1.00 96.94 298 VAL A N 1
ATOM 2300 C CA . VAL A 1 298 ? 1.288 -11.182 -15.230 1.00 96.94 298 VAL A CA 1
ATOM 2301 C C . VAL A 1 298 ? 0.680 -10.097 -14.353 1.00 96.94 298 VAL A C 1
ATOM 2303 O O . VAL A 1 298 ? 0.570 -8.962 -14.811 1.00 96.94 298 VAL A O 1
ATOM 2306 N N . ALA A 1 299 ? 0.302 -10.415 -13.116 1.00 97.69 299 ALA A N 1
ATOM 2307 C CA . ALA A 1 299 ? -0.433 -9.544 -12.194 1.00 97.69 299 ALA A CA 1
ATOM 2308 C C . ALA A 1 299 ? 0.381 -8.335 -11.663 1.00 97.69 299 ALA A C 1
ATOM 2310 O O . ALA A 1 299 ? 0.607 -8.193 -10.458 1.00 97.69 299 ALA A O 1
ATOM 2311 N N . LEU A 1 300 ? 0.816 -7.445 -12.563 1.00 97.62 300 LEU A N 1
ATOM 2312 C CA . LEU A 1 300 ? 1.613 -6.246 -12.300 1.00 97.62 300 LEU A CA 1
ATOM 2313 C C . LEU A 1 300 ? 0.891 -4.982 -12.788 1.00 97.62 300 LEU A C 1
ATOM 2315 O O . LEU A 1 300 ? 0.973 -4.592 -13.950 1.00 97.62 300 LEU A O 1
ATOM 2319 N N . TYR A 1 301 ? 0.264 -4.274 -11.856 1.00 97.12 301 TYR A N 1
ATOM 2320 C CA . TYR A 1 301 ? -0.649 -3.178 -12.157 1.00 97.12 301 TYR A CA 1
ATOM 2321 C C . TYR A 1 301 ? -0.059 -1.794 -11.860 1.00 97.12 301 TYR A C 1
ATOM 2323 O O . TYR A 1 301 ? 0.794 -1.597 -10.989 1.00 97.12 301 TYR A O 1
ATOM 2331 N N . GLY A 1 302 ? -0.569 -0.779 -12.556 1.00 94.69 302 GLY A N 1
ATOM 2332 C CA . GLY A 1 302 ? -0.262 0.624 -12.290 1.00 94.69 302 GLY A CA 1
ATOM 2333 C C . GLY A 1 302 ? -1.528 1.470 -12.250 1.00 94.69 302 GLY A C 1
ATOM 2334 O O . GLY A 1 302 ? -2.363 1.395 -13.146 1.00 94.69 302 GLY A O 1
ATOM 2335 N N . THR A 1 303 ? -1.659 2.336 -11.244 1.00 93.62 303 THR A N 1
ATOM 2336 C CA . THR A 1 303 ? -2.767 3.310 -11.197 1.00 93.62 303 THR A CA 1
ATOM 2337 C C . T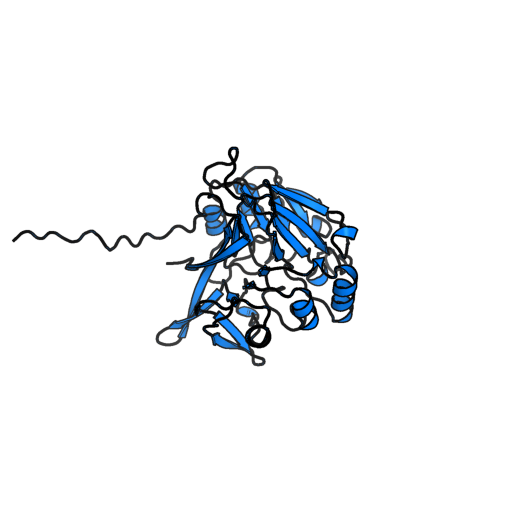HR A 1 303 ? -2.555 4.491 -12.155 1.00 93.62 303 THR A C 1
ATOM 2339 O O . THR A 1 303 ? -3.479 5.252 -12.435 1.00 93.62 303 THR A O 1
ATOM 2342 N N . ASN A 1 304 ? -1.335 4.678 -12.667 1.00 91.12 304 ASN A N 1
ATOM 2343 C CA . ASN A 1 304 ? -0.951 5.759 -13.574 1.00 91.12 304 ASN A CA 1
ATOM 2344 C C . ASN A 1 304 ? -0.260 5.158 -14.804 1.00 91.12 304 ASN A C 1
ATOM 2346 O O . ASN A 1 304 ? 0.865 4.674 -14.694 1.00 91.12 304 ASN A O 1
ATOM 2350 N N . VAL A 1 305 ? -0.910 5.215 -15.965 1.00 91.19 305 VAL A N 1
ATOM 2351 C CA . VAL A 1 305 ? -0.426 4.570 -17.195 1.00 91.19 305 VAL A CA 1
ATOM 2352 C C . VAL A 1 305 ? -0.443 5.568 -18.346 1.00 91.19 305 VAL A C 1
ATOM 2354 O O . VAL A 1 305 ? -1.280 6.471 -18.390 1.00 91.19 305 VAL A O 1
ATOM 2357 N N . TYR A 1 306 ? 0.482 5.427 -19.288 1.00 89.19 306 TYR A N 1
ATOM 2358 C CA . TYR A 1 306 ? 0.440 6.147 -20.551 1.00 89.19 306 TYR A CA 1
ATOM 2359 C C . TYR A 1 306 ? -0.096 5.252 -21.651 1.00 89.19 306 TYR A C 1
ATOM 2361 O O . TYR A 1 306 ? 0.373 4.140 -21.850 1.00 89.19 306 TYR A O 1
ATOM 2369 N N . GLN A 1 307 ? -1.035 5.782 -22.419 1.00 87.19 307 GLN A N 1
ATOM 2370 C CA . GLN A 1 307 ? -1.540 5.132 -23.616 1.00 87.19 307 GLN A CA 1
ATOM 2371 C C . GLN A 1 307 ? -1.138 5.949 -24.849 1.00 87.19 307 GLN A C 1
ATOM 2373 O O . GLN A 1 307 ? -1.043 7.180 -24.758 1.00 87.19 307 GLN A O 1
ATOM 2378 N N . PRO A 1 308 ? -0.848 5.294 -25.985 1.00 82.12 308 PRO A N 1
ATOM 2379 C CA . PRO A 1 308 ? -0.669 5.988 -27.254 1.00 82.12 308 PRO A CA 1
ATOM 2380 C C . PRO A 1 308 ? -1.906 6.833 -27.598 1.00 82.12 308 PRO A C 1
ATOM 2382 O O . PRO A 1 308 ? -3.036 6.376 -27.455 1.00 82.12 308 PRO A O 1
ATOM 2385 N N . ASP A 1 309 ? -1.680 8.063 -28.045 1.00 81.44 309 ASP A N 1
ATOM 2386 C CA . ASP A 1 309 ? -2.669 9.010 -28.572 1.00 81.44 309 ASP A CA 1
ATOM 2387 C C . ASP A 1 309 ? -2.075 9.614 -29.857 1.00 81.44 309 ASP A C 1
ATOM 2389 O O . ASP A 1 309 ? -0.855 9.697 -29.972 1.00 81.44 309 ASP A O 1
ATOM 2393 N N . GLU A 1 310 ? -2.886 10.022 -30.832 1.00 73.19 310 GLU A N 1
ATOM 2394 C CA . GLU A 1 310 ? -2.558 10.176 -32.270 1.00 73.19 310 GLU A CA 1
ATOM 2395 C C . GLU A 1 310 ? -1.199 10.827 -32.620 1.00 73.19 310 GLU A C 1
ATOM 2397 O O . GLU A 1 310 ? -0.661 10.591 -33.702 1.00 73.19 310 GLU A O 1
ATOM 2402 N N . LYS A 1 311 ? -0.621 11.652 -31.732 1.00 65.00 311 LYS A N 1
ATOM 2403 C CA . LYS A 1 311 ? 0.738 12.218 -31.866 1.00 65.00 311 LYS A CA 1
ATOM 2404 C C . LYS A 1 311 ? 1.565 12.249 -30.567 1.00 65.00 311 LYS A C 1
ATOM 2406 O O . LYS A 1 311 ? 2.661 12.814 -30.573 1.00 65.00 311 LYS A O 1
ATOM 2411 N N . LYS A 1 312 ? 1.056 11.734 -29.438 1.00 81.69 312 LYS A N 1
ATOM 2412 C CA . LYS A 1 312 ? 1.667 11.830 -28.091 1.00 81.69 312 LYS A CA 1
ATOM 2413 C C . LYS A 1 312 ? 1.255 10.654 -27.197 1.00 81.69 312 LYS A C 1
ATOM 2415 O O . LYS A 1 312 ? 0.506 9.781 -27.592 1.00 81.69 312 LYS A O 1
ATOM 2420 N N . TYR A 1 313 ? 1.735 10.643 -25.959 1.00 81.81 313 TYR A N 1
ATOM 2421 C CA . TYR A 1 313 ? 1.200 9.763 -24.926 1.00 81.81 313 TYR A CA 1
ATOM 2422 C C . TYR A 1 313 ? 0.150 10.504 -24.095 1.00 81.81 313 TYR A C 1
ATOM 2424 O O . TYR A 1 313 ? 0.426 11.592 -23.577 1.00 81.81 313 TYR A O 1
ATOM 2432 N N . LYS A 1 314 ? -1.031 9.905 -23.929 1.00 87.81 314 LYS A N 1
ATOM 2433 C CA . LYS A 1 314 ? -2.067 10.375 -23.005 1.00 87.81 314 LYS A CA 1
ATOM 2434 C C . LYS A 1 314 ? -1.918 9.653 -21.675 1.00 87.81 314 LYS A C 1
ATOM 2436 O O . LYS A 1 314 ? -1.832 8.431 -21.625 1.00 87.81 314 LYS A O 1
ATOM 2441 N N . LYS A 1 315 ? -1.902 10.421 -20.587 1.00 87.62 315 LYS A N 1
ATOM 2442 C CA . LYS A 1 315 ? -1.920 9.857 -19.240 1.00 87.62 315 LYS A CA 1
ATOM 2443 C C . LYS A 1 315 ? -3.339 9.422 -18.879 1.00 87.62 315 LYS A C 1
ATOM 2445 O O . LYS A 1 315 ? -4.267 10.227 -18.969 1.00 87.62 315 LYS A O 1
ATOM 2450 N N . VAL A 1 316 ? -3.477 8.180 -18.440 1.00 90.44 316 VAL A N 1
ATOM 2451 C CA . VAL A 1 316 ? -4.720 7.560 -17.982 1.00 90.44 316 VAL A CA 1
ATOM 2452 C C . VAL A 1 316 ? -4.546 7.135 -16.528 1.00 90.44 316 VAL A C 1
ATOM 2454 O O . VAL A 1 316 ? -3.466 6.719 -16.103 1.00 90.44 316 VAL A O 1
ATOM 2457 N N . PHE A 1 317 ? -5.606 7.314 -15.749 1.00 91.25 317 PHE A N 1
ATOM 2458 C CA . PHE A 1 317 ? -5.606 7.068 -14.316 1.00 91.25 317 PHE A CA 1
ATOM 2459 C C . PHE A 1 317 ? -6.609 5.973 -14.008 1.00 91.25 317 PHE A C 1
ATOM 2461 O O . PHE A 1 317 ? -7.775 6.103 -14.373 1.00 91.25 317 PHE A O 1
ATOM 2468 N N . PHE A 1 318 ? -6.165 4.937 -13.315 1.00 93.50 318 PHE A N 1
ATOM 2469 C CA . PHE A 1 318 ? -7.004 3.824 -12.908 1.00 93.50 318 PHE A CA 1
ATOM 2470 C C . PHE A 1 318 ? -7.138 3.797 -11.392 1.00 93.50 318 PHE A C 1
ATOM 2472 O O . PHE A 1 318 ? -6.152 3.974 -10.675 1.00 93.50 318 PHE A O 1
ATOM 2479 N N . VAL A 1 319 ? -8.354 3.555 -10.916 1.00 95.06 319 VAL A N 1
ATOM 2480 C CA . VAL A 1 319 ? -8.556 2.933 -9.609 1.00 95.06 319 VAL A CA 1
ATOM 2481 C C . VAL A 1 319 ? -8.449 1.431 -9.809 1.00 95.06 319 VAL A C 1
ATOM 2483 O O . VAL A 1 319 ? -9.135 0.877 -10.672 1.00 95.06 319 VAL A O 1
ATOM 2486 N N . LEU A 1 320 ? -7.559 0.804 -9.046 1.00 97.31 320 LEU A N 1
ATOM 2487 C CA . LEU A 1 320 ? -7.486 -0.651 -8.951 1.00 97.31 320 LEU A CA 1
ATOM 2488 C C . LEU A 1 320 ? -8.380 -1.092 -7.799 1.00 97.31 320 LEU A C 1
ATOM 2490 O O . LEU A 1 320 ? -8.350 -0.450 -6.752 1.00 97.31 320 LEU A O 1
ATOM 2494 N N . ASP A 1 321 ? -9.131 -2.161 -7.996 1.00 98.00 321 ASP A N 1
ATOM 2495 C CA . ASP A 1 321 ? -9.952 -2.825 -6.985 1.00 98.00 321 ASP A CA 1
ATOM 2496 C C . ASP A 1 321 ? -9.534 -4.294 -6.937 1.00 98.00 321 ASP A C 1
ATOM 2498 O O . ASP A 1 321 ? -9.734 -5.018 -7.915 1.00 98.00 321 ASP A O 1
ATOM 2502 N N . PHE A 1 322 ? -8.895 -4.691 -5.837 1.00 98.56 322 PHE A N 1
ATOM 2503 C CA . PHE A 1 322 ? -8.642 -6.089 -5.509 1.00 98.56 322 PHE A CA 1
ATOM 2504 C C . PHE A 1 322 ? -9.804 -6.584 -4.651 1.00 98.56 322 PHE A C 1
ATOM 2506 O O . PHE A 1 322 ? -9.889 -6.217 -3.479 1.00 98.56 322 PHE A O 1
ATOM 2513 N N . SER A 1 323 ? -10.682 -7.396 -5.231 1.00 98.00 323 SER A N 1
ATOM 2514 C CA . SER A 1 323 ? -11.838 -7.970 -4.542 1.00 98.00 323 SER A CA 1
ATOM 2515 C C . SER A 1 323 ? -11.517 -9.400 -4.119 1.00 98.00 323 SER A C 1
ATOM 2517 O O . SER A 1 323 ? -11.217 -10.240 -4.970 1.00 98.00 323 SER A O 1
ATOM 2519 N N . ILE A 1 324 ? -11.582 -9.672 -2.819 1.00 97.38 324 ILE A N 1
ATOM 2520 C CA . ILE A 1 324 ? -11.154 -10.932 -2.212 1.00 97.38 324 ILE A CA 1
ATOM 2521 C C . ILE A 1 324 ? -12.372 -11.610 -1.586 1.00 97.38 324 ILE A C 1
ATOM 2523 O O . ILE A 1 324 ? -13.001 -11.050 -0.686 1.00 97.38 324 ILE A O 1
ATOM 2527 N N . ASN A 1 325 ? -12.732 -12.794 -2.082 1.00 94.00 325 ASN A N 1
ATOM 2528 C CA . ASN A 1 325 ? -13.871 -13.552 -1.556 1.00 94.00 325 ASN A CA 1
ATOM 2529 C C . ASN A 1 325 ? -13.491 -14.379 -0.314 1.00 94.00 325 ASN A C 1
ATOM 2531 O O . ASN A 1 325 ? -12.317 -14.527 0.020 1.00 94.00 325 ASN A O 1
ATOM 2535 N N . SER A 1 326 ? -14.486 -14.972 0.345 1.00 90.38 326 SER A N 1
ATOM 2536 C CA . SER A 1 326 ? -14.282 -15.804 1.538 1.00 90.38 326 SER A CA 1
ATOM 2537 C C . SER A 1 326 ? -13.482 -17.092 1.293 1.00 90.38 326 SER A C 1
ATOM 2539 O O . SER A 1 326 ? -13.020 -17.709 2.247 1.00 90.38 326 SER A O 1
ATOM 2541 N N . SER A 1 327 ? -13.301 -17.503 0.036 1.00 90.25 327 SER A N 1
ATOM 2542 C CA . SER A 1 327 ? -12.432 -18.620 -0.358 1.00 90.25 327 SER A CA 1
ATOM 2543 C C . SER A 1 327 ? -10.984 -18.186 -0.610 1.00 90.25 327 SER A C 1
ATOM 2545 O O . SER A 1 327 ? -10.142 -19.033 -0.883 1.00 90.25 327 SER A O 1
ATOM 2547 N N . GLY A 1 328 ? -10.681 -16.889 -0.507 1.00 91.56 328 GLY A N 1
ATOM 2548 C CA . GLY A 1 328 ? -9.358 -16.324 -0.761 1.00 91.56 328 GLY A CA 1
ATOM 2549 C C . GLY A 1 328 ? -9.041 -16.072 -2.237 1.00 91.56 328 GLY A C 1
ATOM 2550 O O . GLY A 1 328 ? -7.903 -15.731 -2.556 1.00 91.56 328 GLY A O 1
ATOM 2551 N N . ASP A 1 329 ? -10.013 -16.193 -3.145 1.00 93.50 329 ASP A N 1
ATOM 2552 C CA . ASP A 1 329 ? -9.802 -15.849 -4.551 1.00 93.50 329 ASP A CA 1
ATOM 2553 C C . ASP A 1 329 ? -9.697 -14.332 -4.712 1.00 93.50 329 ASP A C 1
ATOM 2555 O O . ASP A 1 329 ? -10.535 -13.577 -4.206 1.00 93.50 329 ASP A O 1
ATOM 2559 N N . ILE A 1 330 ? -8.694 -13.891 -5.472 1.00 97.06 330 ILE A N 1
ATOM 2560 C CA . ILE A 1 330 ? -8.395 -12.477 -5.702 1.00 97.06 330 ILE A CA 1
ATOM 2561 C C . ILE A 1 330 ? -8.781 -12.106 -7.138 1.00 97.06 330 ILE A C 1
ATOM 2563 O O . ILE A 1 330 ? -8.139 -12.522 -8.105 1.00 97.06 330 ILE A O 1
ATOM 2567 N N . GLY A 1 331 ? -9.815 -11.279 -7.285 1.00 97.12 331 GLY A N 1
ATOM 2568 C CA . GLY A 1 331 ? -10.153 -10.612 -8.543 1.00 97.12 331 GLY A CA 1
ATOM 2569 C C . GLY A 1 331 ? -9.553 -9.208 -8.604 1.00 97.12 331 GLY A C 1
ATOM 2570 O O . GLY A 1 331 ? -9.512 -8.519 -7.588 1.00 97.12 331 GLY A O 1
ATOM 2571 N N . VAL A 1 332 ? -9.118 -8.754 -9.785 1.00 97.94 332 VAL A N 1
ATOM 2572 C CA . VAL A 1 332 ? -8.598 -7.387 -9.976 1.00 97.94 332 VAL A CA 1
ATOM 2573 C C . VAL A 1 332 ? -9.365 -6.666 -11.074 1.00 97.94 332 VAL A C 1
ATOM 2575 O O . VAL A 1 332 ? -9.465 -7.154 -12.199 1.00 97.94 332 VAL A O 1
ATOM 2578 N N . LYS A 1 333 ? -9.870 -5.468 -10.772 1.00 96.81 333 LYS A N 1
ATOM 2579 C CA . LYS A 1 333 ? -10.545 -4.595 -11.740 1.00 96.81 333 LYS A CA 1
ATOM 2580 C C . LYS A 1 333 ? -9.828 -3.255 -11.872 1.00 96.81 333 LYS A C 1
ATOM 2582 O O . LYS A 1 333 ? -9.548 -2.585 -10.882 1.00 96.81 333 LYS A O 1
ATOM 2587 N N . MET A 1 334 ? -9.596 -2.824 -13.114 1.00 95.00 334 MET A N 1
ATOM 2588 C CA . MET A 1 334 ? -9.062 -1.497 -13.440 1.00 95.00 334 MET A CA 1
ATOM 2589 C C . MET A 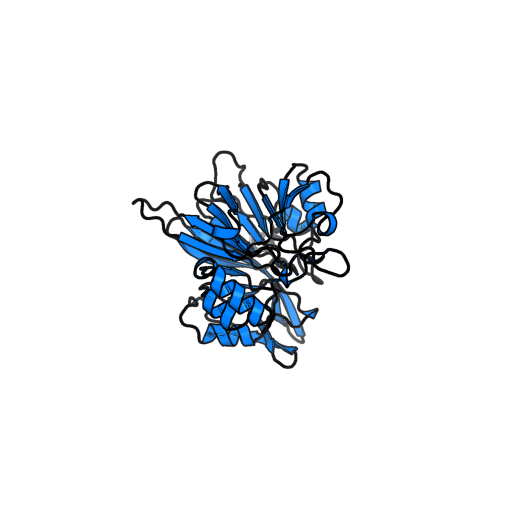1 334 ? -10.184 -0.581 -13.940 1.00 95.00 334 MET A C 1
ATOM 2591 O O . MET A 1 334 ? -10.729 -0.791 -15.022 1.00 95.00 334 MET A O 1
ATOM 2595 N N . THR A 1 335 ? -10.519 0.463 -13.181 1.00 93.31 335 THR A N 1
ATOM 2596 C CA . THR A 1 335 ? -11.567 1.430 -13.557 1.00 93.31 335 THR A CA 1
ATOM 2597 C C . THR A 1 335 ? -10.950 2.785 -13.875 1.00 93.31 335 THR A C 1
ATOM 2599 O O . THR A 1 335 ? -10.240 3.350 -13.045 1.00 93.31 335 THR A O 1
ATOM 2602 N N . ASN A 1 336 ? -11.212 3.333 -15.066 1.00 91.19 336 ASN A N 1
ATOM 2603 C CA . ASN A 1 336 ? -10.712 4.659 -15.430 1.00 91.19 336 ASN A CA 1
ATOM 2604 C C . ASN A 1 336 ? -11.348 5.733 -14.531 1.00 91.19 336 ASN A C 1
ATOM 2606 O O . ASN A 1 336 ? -12.567 5.867 -14.469 1.00 91.19 336 ASN A O 1
ATOM 2610 N N . ALA A 1 337 ? -10.511 6.509 -13.848 1.00 86.44 337 ALA A N 1
ATOM 2611 C CA . ALA 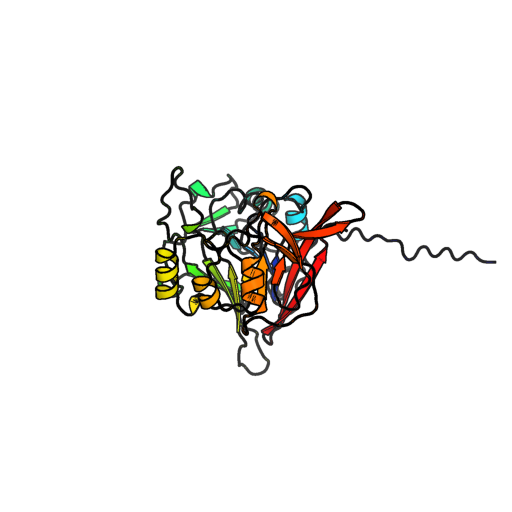A 1 337 ? -10.924 7.490 -12.855 1.00 86.44 337 ALA A CA 1
ATOM 2612 C C . ALA A 1 337 ? -11.427 8.821 -13.451 1.00 86.44 337 ALA A C 1
ATOM 2614 O O . ALA A 1 337 ? -11.858 9.690 -12.692 1.00 86.44 337 ALA A O 1
ATOM 2615 N N . LYS A 1 338 ? -11.313 9.034 -14.773 1.00 75.25 338 LYS A N 1
ATOM 2616 C CA . LYS A 1 338 ? -11.658 10.301 -15.452 1.00 75.25 338 LYS A CA 1
ATOM 2617 C C . LYS A 1 338 ? -12.295 10.114 -16.837 1.00 75.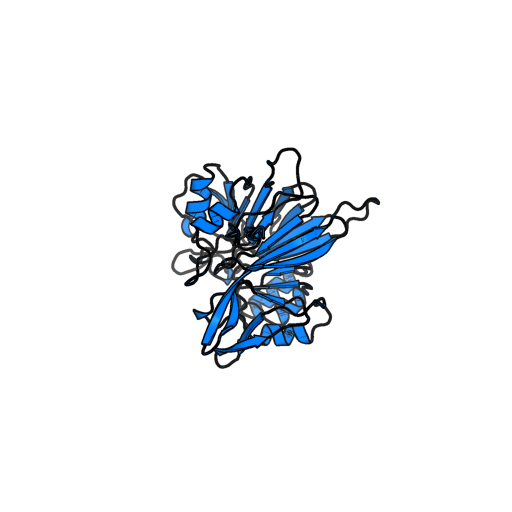25 338 LYS A C 1
ATOM 2619 O O . LYS A 1 338 ? -11.866 10.768 -17.789 1.00 75.25 338 LYS A O 1
ATOM 2624 N N . ASN A 1 339 ? -13.280 9.225 -16.951 1.00 57.19 339 ASN A N 1
ATOM 2625 C CA . ASN A 1 339 ? -14.091 9.114 -18.170 1.00 57.19 339 ASN A CA 1
ATOM 2626 C C . ASN A 1 339 ? -15.192 10.171 -18.242 1.00 57.19 339 ASN A C 1
ATOM 2628 O O . ASN A 1 339 ? -15.867 10.389 -17.210 1.00 57.19 339 ASN A O 1
#

Radius of gyration: 19.84 Å; chains: 1; bounding box: 66×47×59 Å